Protein AF-A0A292QNQ2-F1 (afdb_monomer_lite)

Structure (mmCIF, N/CA/C/O backbone):
data_AF-A0A292QNQ2-F1
#
_entry.id   AF-A0A292QNQ2-F1
#
loop_
_atom_site.group_PDB
_atom_site.id
_atom_site.type_symbol
_atom_site.label_atom_id
_atom_site.label_alt_id
_atom_site.label_comp_id
_atom_site.label_asym_id
_atom_site.label_entity_id
_atom_site.label_seq_id
_atom_site.pdbx_PDB_ins_code
_atom_site.Cartn_x
_atom_site.Cartn_y
_atom_site.Cartn_z
_atom_site.occupancy
_atom_site.B_iso_or_equiv
_atom_site.auth_seq_id
_atom_site.auth_comp_id
_atom_site.auth_asym_id
_atom_site.auth_atom_id
_atom_site.pdbx_PDB_model_num
ATOM 1 N N . MET A 1 1 ? -50.838 2.429 28.720 1.00 62.78 1 MET A N 1
ATOM 2 C CA . MET A 1 1 ? -50.303 2.875 27.408 1.00 62.78 1 MET A CA 1
ATOM 3 C C . MET A 1 1 ? -49.002 3.684 27.514 1.00 62.78 1 MET A C 1
ATOM 5 O O . MET A 1 1 ? -48.182 3.560 26.618 1.00 62.78 1 MET A O 1
ATOM 9 N N . ALA A 1 2 ? -48.753 4.448 28.591 1.00 76.44 2 ALA A N 1
ATOM 10 C CA . ALA A 1 2 ? -47.496 5.198 28.780 1.00 76.44 2 ALA A CA 1
ATOM 11 C C . ALA A 1 2 ? -46.236 4.319 28.963 1.00 76.44 2 ALA A C 1
ATOM 13 O O . ALA A 1 2 ? -45.163 4.677 28.498 1.00 76.44 2 ALA A O 1
ATOM 14 N N . GLU A 1 3 ? -46.364 3.145 29.580 1.00 81.44 3 GLU A N 1
ATOM 15 C CA . GLU A 1 3 ? -45.254 2.205 29.812 1.00 81.44 3 GLU A CA 1
ATOM 16 C C . GLU A 1 3 ? -44.607 1.698 28.508 1.00 81.44 3 GLU A C 1
ATOM 18 O O . GLU A 1 3 ? -43.384 1.624 28.390 1.00 81.44 3 GLU A O 1
ATOM 23 N N . VAL A 1 4 ? -45.420 1.451 27.475 1.00 81.25 4 VAL A N 1
ATOM 24 C CA . VAL A 1 4 ? -44.935 1.047 26.144 1.00 81.25 4 VAL A CA 1
ATOM 25 C C . VAL A 1 4 ? -44.217 2.208 25.436 1.00 81.25 4 VAL A C 1
ATOM 27 O O . VAL A 1 4 ? -43.223 2.004 24.750 1.00 81.25 4 VAL A O 1
ATOM 30 N N . LEU A 1 5 ? -44.660 3.451 25.642 1.00 76.69 5 LEU A N 1
ATOM 31 C CA . LEU A 1 5 ? -44.005 4.640 25.079 1.00 76.69 5 LEU A CA 1
ATOM 32 C C . LEU A 1 5 ? -42.663 4.940 25.756 1.00 76.69 5 LEU A C 1
ATOM 34 O O . LEU A 1 5 ? -41.702 5.297 25.080 1.00 76.69 5 LEU A O 1
ATOM 38 N N . ILE A 1 6 ? -42.579 4.760 27.075 1.00 79.06 6 ILE A N 1
ATOM 39 C CA . ILE A 1 6 ? -41.336 4.943 27.834 1.00 79.06 6 ILE A CA 1
ATOM 40 C C . ILE A 1 6 ? -40.316 3.867 27.445 1.00 79.06 6 ILE A C 1
ATOM 42 O O . ILE A 1 6 ? -39.158 4.189 27.198 1.00 79.06 6 ILE A O 1
ATOM 46 N N . THR A 1 7 ? -40.736 2.606 27.321 1.00 81.94 7 THR A N 1
ATOM 47 C CA . THR A 1 7 ? -39.847 1.506 26.902 1.00 81.94 7 THR A CA 1
ATOM 48 C C . THR A 1 7 ? -39.343 1.683 25.470 1.00 81.94 7 THR A C 1
ATOM 50 O O . THR A 1 7 ? -38.140 1.572 25.239 1.00 81.94 7 THR A O 1
ATOM 53 N N . LEU A 1 8 ? -40.211 2.047 24.520 1.00 86.25 8 LEU A N 1
ATOM 54 C CA . LEU A 1 8 ? -39.794 2.382 23.153 1.00 86.25 8 LEU A CA 1
ATOM 55 C C . LEU A 1 8 ? -38.889 3.623 23.108 1.00 86.25 8 LEU A C 1
ATOM 57 O O . LEU A 1 8 ? -37.924 3.639 22.346 1.00 86.25 8 LEU A O 1
ATOM 61 N N . GLY A 1 9 ? -39.146 4.629 23.950 1.00 76.88 9 GLY A N 1
ATOM 62 C CA . GLY A 1 9 ? -38.292 5.810 24.089 1.00 76.88 9 GLY A CA 1
ATOM 63 C C . GLY A 1 9 ? -36.890 5.471 24.605 1.00 76.88 9 GLY A C 1
ATOM 64 O O . GLY A 1 9 ? -35.899 5.907 24.024 1.00 76.88 9 GLY A O 1
ATOM 65 N N . ILE A 1 10 ? -36.791 4.636 25.645 1.00 86.31 10 ILE A N 1
ATOM 66 C CA . ILE A 1 10 ? -35.510 4.179 26.208 1.00 86.31 10 ILE A CA 1
ATOM 67 C C . ILE A 1 10 ? -34.744 3.327 25.189 1.00 86.31 10 ILE A C 1
ATOM 69 O O . ILE A 1 10 ? -33.564 3.584 24.950 1.00 86.31 10 ILE A O 1
ATOM 73 N N . ILE A 1 11 ? -35.403 2.356 24.543 1.00 84.50 11 ILE A N 1
ATOM 74 C CA . ILE A 1 11 ? -34.780 1.531 23.495 1.00 84.50 11 ILE A CA 1
ATOM 75 C C . ILE A 1 11 ? -34.308 2.413 22.334 1.00 84.50 11 ILE A C 1
ATOM 77 O O . ILE A 1 11 ? -33.201 2.214 21.843 1.00 84.50 11 ILE A O 1
ATOM 81 N N . GLY A 1 12 ? -35.092 3.418 21.934 1.00 78.12 12 GLY A N 1
ATOM 82 C CA . GLY A 1 12 ? -34.723 4.366 20.883 1.00 78.12 12 GLY A CA 1
ATOM 83 C C . GLY A 1 12 ? -33.454 5.159 21.206 1.00 78.12 12 GLY A C 1
ATOM 84 O O . GLY A 1 12 ? -32.556 5.236 20.369 1.00 78.12 12 GLY A O 1
ATOM 85 N N . ILE A 1 13 ? -33.334 5.685 22.430 1.00 81.31 13 ILE A N 1
ATOM 86 C CA . ILE A 1 13 ? -32.141 6.423 22.883 1.00 81.31 13 ILE A CA 1
ATOM 87 C C . ILE A 1 13 ? -30.914 5.503 22.931 1.00 81.31 13 ILE A C 1
ATOM 89 O O . ILE A 1 13 ? -29.843 5.858 22.436 1.00 81.31 13 ILE A O 1
ATOM 93 N N . VAL A 1 14 ? -31.061 4.300 23.492 1.00 75.62 14 VAL A N 1
ATOM 94 C CA . VAL A 1 14 ? -29.953 3.341 23.609 1.00 75.62 14 VAL A CA 1
ATOM 95 C C . VAL A 1 14 ? -29.507 2.840 22.233 1.00 75.62 14 VAL A C 1
ATOM 97 O O . VAL A 1 14 ? -28.307 2.784 21.959 1.00 75.62 14 VAL A O 1
ATOM 100 N N . ALA A 1 15 ? -30.442 2.525 21.336 1.00 68.06 15 ALA A N 1
ATOM 101 C CA . ALA A 1 15 ? -30.141 2.127 19.963 1.00 68.06 15 ALA A CA 1
ATOM 102 C C . ALA A 1 15 ? -29.417 3.249 19.201 1.00 68.06 15 ALA A C 1
ATOM 104 O O . ALA A 1 15 ? -28.412 2.989 18.542 1.00 68.06 15 ALA A O 1
ATOM 105 N N . ALA A 1 16 ? -29.855 4.503 19.352 1.00 70.06 16 ALA A N 1
ATOM 106 C CA . ALA A 1 16 ? -29.214 5.652 18.712 1.00 70.06 16 ALA A CA 1
ATOM 107 C C . ALA A 1 16 ? -27.746 5.840 19.138 1.00 70.06 16 ALA A C 1
ATOM 109 O O . ALA A 1 16 ? -26.924 6.234 18.314 1.00 70.06 16 ALA A O 1
ATOM 110 N N . MET A 1 17 ? -27.396 5.519 20.389 1.00 70.19 17 MET A N 1
ATOM 111 C CA . MET A 1 17 ? -26.010 5.598 20.871 1.00 70.19 17 MET A CA 1
ATOM 112 C C . MET A 1 17 ? -25.163 4.371 20.505 1.00 70.19 17 MET A C 1
ATOM 114 O O . MET A 1 17 ? -23.960 4.499 20.302 1.00 70.19 17 MET A O 1
ATOM 118 N N . THR A 1 18 ? -25.762 3.182 20.417 1.00 75.00 18 THR A N 1
ATOM 119 C CA . THR A 1 18 ? -25.020 1.918 20.237 1.00 75.00 18 THR A CA 1
ATOM 120 C C . THR A 1 18 ? -24.845 1.507 18.776 1.00 75.00 18 THR A C 1
ATOM 122 O O . THR A 1 18 ? -23.820 0.918 18.431 1.00 75.00 18 THR A O 1
ATOM 125 N N . ILE A 1 19 ? -25.797 1.841 17.897 1.00 74.81 19 ILE A N 1
ATOM 126 C CA . ILE A 1 19 ? -25.732 1.508 16.466 1.00 74.81 19 ILE A CA 1
ATOM 127 C C . ILE A 1 19 ? -24.494 2.122 15.791 1.00 74.81 19 ILE A C 1
ATOM 129 O O . ILE A 1 19 ? -23.801 1.379 15.093 1.00 74.81 19 ILE A O 1
ATOM 133 N N . PRO A 1 20 ? -24.156 3.417 15.982 1.00 76.56 20 PRO A N 1
ATOM 134 C CA . PRO A 1 20 ? -22.982 4.003 15.339 1.00 76.56 20 PRO A CA 1
ATOM 135 C C . PRO A 1 20 ? -21.680 3.286 15.714 1.00 76.56 20 PRO A C 1
ATOM 137 O O . PRO A 1 20 ? -20.907 2.934 14.823 1.00 76.56 20 PRO A O 1
ATOM 140 N N . SER A 1 21 ? -21.475 3.002 17.006 1.00 76.56 21 SER A N 1
ATOM 141 C CA . SER A 1 21 ? -20.286 2.297 17.501 1.00 76.56 21 SER A CA 1
ATOM 142 C C . SER A 1 21 ? -20.206 0.863 16.976 1.00 76.56 21 SER A C 1
ATOM 144 O O . SER A 1 21 ? -19.169 0.456 16.466 1.00 76.56 21 SER A O 1
ATOM 146 N N . LEU A 1 22 ? -21.314 0.114 16.997 1.00 79.31 22 LEU A N 1
ATOM 147 C CA . LEU A 1 22 ? -21.344 -1.255 16.474 1.00 79.31 22 LEU A CA 1
ATOM 148 C C . LEU A 1 22 ? -21.053 -1.305 14.965 1.00 79.31 22 LEU A C 1
ATOM 150 O O . LEU A 1 22 ? -20.332 -2.184 14.488 1.00 79.31 22 LEU A O 1
ATOM 154 N N . VAL A 1 23 ? -21.610 -0.361 14.201 1.00 82.06 23 VAL A N 1
ATOM 155 C CA . VAL A 1 23 ? -21.362 -0.246 12.758 1.00 82.06 23 VAL A CA 1
ATOM 156 C C . VAL A 1 23 ? -19.900 0.102 12.486 1.00 82.06 23 VAL A C 1
ATOM 158 O O . VAL A 1 23 ? -19.321 -0.436 11.540 1.00 82.06 23 VAL A O 1
ATOM 161 N N . GLN A 1 24 ? -19.294 0.972 13.293 1.00 84.19 24 GLN A N 1
ATOM 162 C CA . GLN A 1 24 ? -17.874 1.299 13.193 1.00 84.19 24 GLN A CA 1
ATOM 163 C C . GLN A 1 24 ? -16.992 0.077 13.479 1.00 84.19 24 GLN A C 1
ATOM 165 O O . GLN A 1 24 ? -16.178 -0.281 12.627 1.00 84.19 24 GLN A O 1
ATOM 170 N N . ASP A 1 25 ? -17.225 -0.625 14.588 1.00 86.12 25 ASP A N 1
ATOM 171 C CA . ASP A 1 25 ? -16.482 -1.837 14.956 1.00 86.12 25 ASP A CA 1
ATOM 172 C C . ASP A 1 25 ? -16.569 -2.913 13.865 1.00 86.12 25 ASP A C 1
ATOM 174 O O . ASP A 1 25 ? -15.585 -3.582 13.532 1.00 86.12 25 ASP A O 1
ATOM 178 N N . TYR A 1 26 ? -17.755 -3.089 13.276 1.00 88.56 26 TYR A N 1
ATOM 179 C CA . TYR A 1 26 ? -17.955 -4.016 12.167 1.00 88.56 26 TYR A CA 1
ATOM 180 C C . TYR A 1 26 ? -17.159 -3.603 10.920 1.00 88.56 26 TYR A C 1
ATOM 182 O O . TYR A 1 26 ? -16.523 -4.449 10.286 1.00 88.56 26 TYR A O 1
ATOM 190 N N . ARG A 1 27 ? -17.158 -2.310 10.570 1.00 89.25 27 ARG A N 1
ATOM 191 C CA . ARG A 1 27 ? -16.394 -1.784 9.426 1.00 89.25 27 ARG A CA 1
ATOM 192 C C . ARG A 1 27 ? -14.896 -1.988 9.613 1.00 89.25 27 ARG A C 1
ATOM 194 O O . ARG A 1 27 ? -14.250 -2.467 8.686 1.00 89.25 27 ARG A O 1
ATOM 201 N N . GLU A 1 28 ? -14.364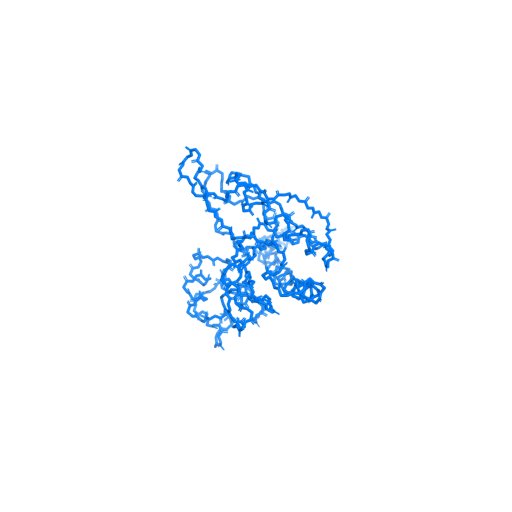 -1.690 10.792 1.00 92.56 28 GLU A N 1
ATOM 202 C CA . GLU A 1 28 ? -12.941 -1.872 11.100 1.00 92.56 28 GLU A CA 1
ATOM 203 C C . GLU A 1 28 ? -12.543 -3.352 11.010 1.00 92.56 28 GLU A C 1
ATOM 205 O O . GLU A 1 28 ? -11.575 -3.698 10.333 1.00 92.56 28 GLU A O 1
ATOM 210 N N . LYS A 1 29 ? -13.346 -4.268 11.571 1.00 93.75 29 LYS A N 1
ATOM 211 C CA . LYS A 1 29 ? -13.125 -5.720 11.420 1.00 93.75 29 LYS A CA 1
ATOM 212 C C . LYS A 1 29 ? -13.144 -6.173 9.958 1.00 93.75 29 LYS A C 1
ATOM 214 O O . LYS A 1 29 ? -12.308 -6.986 9.549 1.00 93.75 29 LYS A O 1
ATOM 219 N N . ALA A 1 30 ? -14.076 -5.654 9.159 1.00 93.50 30 ALA A N 1
ATOM 220 C CA . ALA A 1 30 ? -14.146 -5.952 7.732 1.00 93.50 30 ALA A CA 1
ATOM 221 C C . ALA A 1 30 ? -12.906 -5.432 6.982 1.00 93.50 30 ALA A C 1
ATOM 223 O O . ALA A 1 30 ? -12.350 -6.150 6.150 1.00 93.50 30 ALA A O 1
ATOM 224 N N . GLN A 1 31 ? -12.428 -4.228 7.308 1.00 94.88 31 GLN A N 1
ATOM 225 C CA . GLN A 1 31 ? -11.213 -3.648 6.730 1.00 94.88 31 GLN A CA 1
ATOM 226 C C . GLN A 1 31 ? -9.971 -4.464 7.087 1.00 94.88 31 GLN A C 1
ATOM 228 O O . GLN A 1 31 ? -9.240 -4.860 6.183 1.00 94.88 31 GLN A O 1
ATOM 233 N N . VAL A 1 32 ? -9.774 -4.814 8.362 1.00 96.69 32 VAL A N 1
ATOM 234 C CA . VAL A 1 32 ? -8.675 -5.693 8.803 1.00 96.69 32 VAL A CA 1
ATOM 235 C C . VAL A 1 32 ? -8.668 -6.997 8.005 1.00 96.69 32 VAL A C 1
ATOM 237 O O . VAL A 1 32 ? -7.623 -7.434 7.519 1.00 96.69 32 VAL A O 1
ATOM 240 N N . THR A 1 33 ? -9.843 -7.608 7.838 1.00 96.94 33 THR A N 1
ATOM 241 C CA . THR A 1 33 ? -9.997 -8.858 7.084 1.00 96.94 33 THR A CA 1
ATOM 242 C C . THR A 1 33 ? -9.591 -8.682 5.621 1.00 96.94 33 THR A C 1
ATOM 244 O O . THR A 1 33 ? -8.829 -9.493 5.094 1.00 96.94 33 THR A O 1
ATOM 247 N N . ARG A 1 34 ? -10.040 -7.600 4.972 1.00 96.69 34 ARG A N 1
ATOM 248 C CA . ARG A 1 34 ? -9.687 -7.274 3.582 1.00 96.69 34 ARG A CA 1
ATOM 249 C C . ARG A 1 34 ? -8.193 -7.014 3.407 1.00 96.69 34 ARG A C 1
ATOM 251 O O . ARG A 1 34 ? -7.601 -7.567 2.490 1.00 96.69 34 ARG A O 1
ATOM 258 N N . VAL A 1 35 ? -7.559 -6.258 4.307 1.00 97.88 35 VAL A N 1
ATOM 259 C CA . VAL A 1 35 ? -6.110 -5.983 4.260 1.00 97.88 35 VAL A CA 1
ATOM 260 C C . VAL A 1 35 ? -5.301 -7.276 4.388 1.00 97.88 35 VAL A C 1
ATOM 262 O O . VAL A 1 35 ? -4.395 -7.519 3.591 1.00 97.88 35 VAL A O 1
ATOM 265 N N . LYS A 1 36 ? -5.652 -8.146 5.345 1.00 98.00 36 LYS A N 1
ATOM 266 C CA . LYS A 1 36 ? -4.994 -9.452 5.521 1.00 98.00 36 LYS A CA 1
ATOM 267 C C . LYS A 1 36 ? -5.168 -10.354 4.305 1.00 98.00 36 LYS A C 1
ATOM 269 O O . LYS A 1 36 ? -4.205 -10.976 3.857 1.00 98.00 36 LYS A O 1
ATOM 274 N N . LYS A 1 37 ? -6.380 -10.400 3.751 1.00 97.56 37 LYS A N 1
ATOM 275 C CA . LYS A 1 37 ? -6.671 -11.168 2.542 1.00 97.56 37 LYS A CA 1
ATOM 276 C C . LYS A 1 37 ? -5.897 -10.635 1.339 1.00 97.56 37 LYS A C 1
ATOM 278 O O . LYS A 1 37 ? -5.282 -11.435 0.642 1.00 97.56 37 LYS A O 1
ATOM 283 N N . PHE A 1 38 ? -5.873 -9.318 1.130 1.00 97.69 38 PHE A N 1
ATOM 284 C CA . PHE A 1 38 ? -5.078 -8.693 0.076 1.00 97.69 38 PHE A CA 1
ATOM 285 C C . PHE A 1 38 ? -3.610 -9.091 0.195 1.00 97.69 38 PHE A C 1
ATOM 287 O O . PHE A 1 38 ? -3.050 -9.598 -0.769 1.00 97.69 38 PHE A O 1
ATOM 294 N N . TYR A 1 39 ? -3.006 -8.929 1.376 1.00 98.06 39 TYR A N 1
ATOM 295 C CA . TYR A 1 39 ? -1.601 -9.275 1.587 1.00 98.06 39 TYR A CA 1
ATOM 296 C C . TYR A 1 39 ? -1.321 -10.744 1.243 1.00 98.06 39 TYR A C 1
ATOM 298 O O . TYR A 1 39 ? -0.374 -11.042 0.523 1.00 98.06 39 TYR A O 1
ATOM 306 N N . SER A 1 40 ? -2.183 -11.663 1.683 1.00 97.69 40 SER A N 1
ATOM 307 C CA . SER A 1 40 ? -2.036 -13.089 1.379 1.00 97.69 40 SER A CA 1
ATOM 308 C C . SER A 1 40 ? -2.165 -13.397 -0.117 1.00 97.69 40 SER A C 1
ATOM 310 O O . SER A 1 40 ? -1.311 -14.086 -0.675 1.00 97.69 40 SER A O 1
ATOM 312 N N . VAL A 1 41 ? -3.211 -12.889 -0.774 1.00 97.38 41 VAL A N 1
ATOM 313 C CA . VAL A 1 41 ? -3.501 -13.172 -2.189 1.00 97.38 41 VAL A CA 1
ATOM 314 C C . VAL A 1 41 ? -2.482 -12.499 -3.103 1.00 97.38 41 VAL A C 1
ATOM 316 O O . VAL A 1 41 ? -1.962 -13.136 -4.014 1.00 97.38 41 VAL A O 1
ATOM 319 N N . PHE A 1 42 ? -2.155 -11.233 -2.846 1.00 97.56 42 PHE A N 1
ATOM 320 C CA . PHE A 1 42 ? -1.179 -10.494 -3.638 1.00 97.56 42 PHE A CA 1
ATOM 321 C C . PHE A 1 42 ? 0.228 -11.057 -3.453 1.00 97.56 42 PHE A C 1
ATOM 323 O O . PHE A 1 42 ? 0.955 -11.165 -4.432 1.00 97.56 42 PHE A O 1
ATOM 330 N N . SER A 1 43 ? 0.605 -11.488 -2.241 1.00 97.69 43 SER A N 1
ATOM 331 C CA . SER A 1 43 ? 1.903 -12.138 -2.027 1.00 97.69 43 SER A CA 1
ATOM 332 C C . SER A 1 43 ? 2.015 -13.433 -2.826 1.00 97.69 43 SER A C 1
ATOM 334 O O . SER A 1 43 ? 3.045 -13.658 -3.449 1.00 97.69 43 SER A O 1
ATOM 336 N N . GLN A 1 44 ? 0.968 -14.263 -2.842 1.00 97.50 44 GLN A N 1
ATOM 337 C CA . GLN A 1 44 ? 0.951 -15.494 -3.641 1.00 97.50 44 GLN A CA 1
ATOM 338 C C . GLN A 1 44 ? 1.032 -15.192 -5.140 1.00 97.50 44 GLN A C 1
ATOM 340 O O . GLN A 1 44 ? 1.837 -15.791 -5.847 1.00 97.50 44 GLN A O 1
ATOM 345 N N . ALA A 1 45 ? 0.239 -14.230 -5.616 1.00 97.56 45 ALA A N 1
ATOM 346 C CA . ALA A 1 45 ? 0.261 -13.805 -7.010 1.00 97.56 45 ALA A CA 1
ATOM 347 C C . ALA A 1 45 ? 1.627 -13.256 -7.431 1.00 97.56 45 ALA A C 1
ATOM 349 O O . ALA A 1 45 ? 2.106 -13.572 -8.514 1.00 97.56 45 ALA A O 1
ATOM 350 N N . TYR A 1 46 ? 2.271 -12.478 -6.561 1.00 97.06 46 TYR A N 1
ATOM 351 C CA . TYR A 1 46 ? 3.597 -11.927 -6.812 1.00 97.06 46 TYR A CA 1
ATOM 352 C C . TYR A 1 46 ? 4.654 -13.032 -6.893 1.00 97.06 46 TYR A C 1
ATOM 354 O O . TYR A 1 46 ? 5.467 -13.033 -7.810 1.00 97.06 46 TYR A O 1
ATOM 362 N N . THR A 1 47 ? 4.596 -14.029 -6.004 1.00 96.62 47 THR A N 1
ATOM 363 C CA . THR A 1 47 ? 5.475 -15.204 -6.079 1.00 96.62 47 THR A CA 1
ATOM 364 C C . THR A 1 47 ? 5.289 -15.980 -7.385 1.00 96.62 47 THR A C 1
ATOM 366 O O . THR A 1 47 ? 6.285 -16.337 -8.007 1.00 96.62 47 THR A O 1
ATOM 369 N N . MET A 1 48 ? 4.051 -16.208 -7.835 1.00 97.25 48 MET A N 1
ATOM 370 C CA . MET A 1 48 ? 3.795 -16.870 -9.124 1.00 97.25 48 MET A CA 1
ATOM 371 C C . MET A 1 48 ? 4.309 -16.036 -10.306 1.00 97.25 48 MET A C 1
ATOM 373 O O . MET A 1 48 ? 4.942 -16.568 -11.212 1.00 97.25 48 MET A O 1
ATOM 377 N N . ALA A 1 49 ? 4.115 -14.716 -10.269 1.00 96.69 49 ALA A N 1
ATOM 378 C CA . ALA A 1 49 ? 4.629 -13.822 -11.300 1.00 96.69 49 ALA A CA 1
ATOM 379 C C . ALA A 1 49 ? 6.164 -13.861 -11.392 1.00 96.69 49 ALA A C 1
ATOM 381 O O . ALA A 1 49 ? 6.698 -13.909 -12.498 1.00 96.69 49 ALA A O 1
ATOM 382 N N . LEU A 1 50 ? 6.873 -13.902 -10.258 1.00 95.25 50 LEU A N 1
ATOM 383 C CA . LEU A 1 50 ? 8.334 -14.042 -10.230 1.00 95.25 50 LEU A CA 1
ATOM 384 C C . LEU A 1 50 ? 8.807 -15.394 -10.784 1.00 95.25 50 LEU A C 1
ATOM 386 O O . LEU A 1 50 ? 9.833 -15.454 -11.454 1.00 95.25 50 LEU A O 1
ATOM 390 N N . GLN A 1 51 ? 8.070 -16.477 -10.522 1.00 95.00 51 GLN A N 1
ATOM 391 C CA . GLN A 1 51 ? 8.407 -17.807 -11.044 1.00 95.00 51 GLN A CA 1
ATOM 392 C C . GLN A 1 51 ? 8.337 -17.859 -12.574 1.00 95.00 51 GLN A C 1
ATOM 394 O O . GLN A 1 51 ? 9.230 -18.419 -13.204 1.00 95.00 51 GLN A O 1
ATOM 399 N N . ASP A 1 52 ? 7.311 -17.247 -13.161 1.00 95.62 52 ASP A N 1
ATOM 400 C CA . ASP A 1 52 ? 7.073 -17.307 -14.605 1.00 95.62 52 ASP A CA 1
ATOM 401 C C . ASP A 1 52 ? 7.849 -16.252 -15.404 1.00 95.62 52 ASP A C 1
ATOM 403 O O . ASP A 1 52 ? 8.219 -16.495 -16.551 1.00 95.62 52 ASP A O 1
ATOM 407 N N . ASN A 1 53 ? 8.056 -15.062 -14.832 1.00 92.69 53 ASN A N 1
ATOM 408 C CA . ASN A 1 53 ? 8.663 -13.927 -15.539 1.00 92.69 53 ASN A CA 1
ATOM 409 C C . ASN A 1 53 ? 10.130 -13.714 -15.152 1.00 92.69 53 ASN A C 1
ATOM 411 O O . ASN A 1 53 ? 10.802 -12.911 -15.786 1.00 92.69 53 ASN A O 1
ATOM 415 N N . GLY A 1 54 ? 10.630 -14.430 -14.143 1.00 90.75 54 GLY A N 1
ATOM 416 C CA . GLY A 1 54 ? 11.952 -14.204 -13.578 1.00 90.75 54 GLY A CA 1
ATOM 417 C C . GLY A 1 54 ? 11.977 -13.047 -12.570 1.00 90.75 54 GLY A C 1
ATOM 418 O O . GLY A 1 54 ? 10.926 -12.578 -12.111 1.00 90.75 54 GLY A O 1
ATOM 419 N N . PRO A 1 55 ? 13.185 -12.590 -12.190 1.00 87.62 55 PRO A N 1
ATOM 420 C CA . PRO A 1 55 ? 13.360 -11.512 -11.224 1.00 87.62 55 PRO A CA 1
ATOM 421 C C . PRO A 1 55 ? 12.675 -10.214 -11.680 1.00 87.62 55 PRO A C 1
ATOM 423 O O . PRO A 1 55 ? 12.501 -9.975 -12.873 1.00 87.62 55 PRO A O 1
ATOM 426 N N . PHE A 1 56 ? 12.265 -9.378 -10.727 1.00 88.19 56 PHE A N 1
ATOM 427 C CA . PHE A 1 56 ? 11.427 -8.197 -10.976 1.00 88.19 56 PHE A CA 1
ATOM 428 C C . PHE A 1 56 ? 11.990 -7.215 -12.025 1.00 88.19 56 PHE A C 1
ATOM 430 O O . PHE A 1 56 ? 11.236 -6.646 -12.813 1.00 88.19 56 PHE A O 1
ATOM 437 N N . ASP A 1 57 ? 13.309 -7.037 -12.072 1.00 82.50 57 ASP A N 1
ATOM 438 C CA . ASP A 1 57 ? 14.013 -6.185 -13.040 1.00 82.50 57 ASP A CA 1
ATOM 439 C C . ASP A 1 57 ? 13.875 -6.672 -14.498 1.00 82.50 57 ASP A C 1
ATOM 441 O O . ASP A 1 57 ? 13.951 -5.879 -15.436 1.00 82.50 57 ASP A O 1
ATOM 445 N N . THR A 1 58 ? 13.577 -7.955 -14.713 1.00 88.06 58 THR A N 1
ATOM 446 C CA . THR A 1 58 ? 13.374 -8.542 -16.049 1.00 88.06 58 THR A CA 1
ATOM 447 C C . THR A 1 58 ? 11.969 -8.331 -16.619 1.00 88.06 58 THR A C 1
ATOM 449 O O . THR A 1 58 ? 11.719 -8.630 -17.786 1.00 88.06 58 THR A O 1
ATOM 452 N N . TRP A 1 59 ? 11.041 -7.752 -15.850 1.00 92.06 59 TRP A N 1
ATOM 453 C CA . TRP A 1 59 ? 9.641 -7.571 -16.265 1.00 92.06 59 TRP A CA 1
ATOM 454 C C . TRP A 1 59 ? 9.461 -6.465 -17.327 1.00 92.06 59 TRP A C 1
ATOM 456 O O . TRP A 1 59 ? 8.348 -6.189 -17.792 1.00 92.06 59 TRP A O 1
ATOM 466 N N . GLY A 1 60 ? 10.561 -5.821 -17.735 1.00 92.12 60 GLY A N 1
ATOM 467 C CA . GLY A 1 60 ? 10.582 -4.737 -18.713 1.00 92.12 60 GLY A CA 1
ATOM 468 C C . GLY A 1 60 ? 9.867 -3.487 -18.207 1.00 92.12 60 GLY A C 1
ATOM 469 O O . GLY A 1 60 ? 9.190 -2.819 -18.989 1.00 92.12 60 GLY A O 1
ATOM 470 N N . L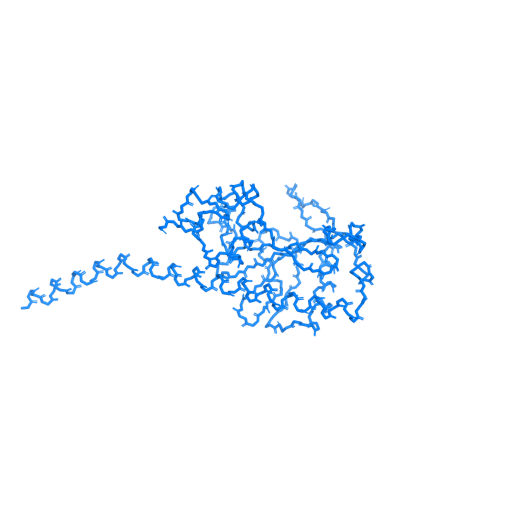EU A 1 61 ? 9.945 -3.234 -16.904 1.00 94.06 61 LEU A N 1
ATOM 471 C CA . LEU A 1 61 ? 9.392 -2.050 -16.257 1.00 94.06 61 LEU A CA 1
ATOM 472 C C . LEU A 1 61 ? 10.460 -0.948 -16.200 1.00 94.06 61 LEU A C 1
ATOM 474 O O . LEU A 1 61 ? 11.651 -1.251 -16.135 1.00 94.06 61 LEU A O 1
ATOM 478 N N . SER A 1 62 ? 10.039 0.314 -16.192 1.00 94.81 62 SER A N 1
ATOM 479 C CA . SER A 1 62 ? 10.908 1.477 -15.951 1.00 94.81 62 SER A CA 1
ATOM 480 C C . SER A 1 62 ? 10.647 2.114 -14.583 1.00 94.81 62 SER A C 1
ATOM 482 O O . SER A 1 62 ? 9.703 1.747 -13.879 1.00 94.81 62 SER A O 1
ATOM 484 N N . ASP A 1 63 ? 11.504 3.038 -14.158 1.00 95.31 63 ASP A N 1
ATOM 485 C CA . ASP A 1 63 ? 11.262 3.801 -12.935 1.00 95.31 63 ASP A CA 1
ATOM 486 C C . ASP A 1 63 ? 10.099 4.776 -13.122 1.00 95.31 63 ASP A C 1
ATOM 488 O O . ASP A 1 63 ? 9.937 5.401 -14.168 1.00 95.31 63 ASP A O 1
ATOM 492 N N . SER A 1 64 ? 9.296 4.940 -12.076 1.00 94.94 64 SER A N 1
ATOM 493 C CA . SER A 1 64 ? 8.303 5.999 -12.010 1.00 94.94 64 SER A CA 1
ATOM 494 C C . SER A 1 64 ? 8.979 7.362 -11.868 1.00 94.94 64 SER A C 1
ATOM 496 O O . SER A 1 64 ? 9.905 7.550 -11.078 1.00 94.94 64 SER A O 1
ATOM 498 N N . VAL A 1 65 ? 8.459 8.333 -12.609 1.00 93.94 65 VAL A N 1
ATOM 499 C CA . VAL A 1 65 ? 8.887 9.731 -12.634 1.00 93.94 65 VAL A CA 1
ATOM 500 C C . VAL A 1 65 ? 7.676 10.651 -12.510 1.00 93.94 65 VAL A C 1
ATOM 502 O O . VAL A 1 65 ? 6.577 10.349 -12.991 1.00 93.94 65 VAL A O 1
ATOM 505 N N . GLN A 1 66 ? 7.871 11.775 -11.826 1.00 91.69 66 GLN A N 1
ATOM 506 C CA . GLN A 1 66 ? 6.829 12.785 -11.666 1.00 91.69 66 GLN A CA 1
ATOM 507 C C . GLN A 1 66 ? 6.856 13.771 -12.830 1.00 91.69 66 GLN A C 1
ATOM 509 O O . GLN A 1 66 ? 7.915 14.061 -13.379 1.00 91.69 66 GLN A O 1
ATOM 514 N N . ASP A 1 67 ? 5.684 14.296 -13.150 1.00 90.69 67 ASP A N 1
ATOM 515 C CA . ASP A 1 67 ? 5.491 15.478 -13.978 1.00 90.69 67 ASP A CA 1
ATOM 516 C C . ASP A 1 67 ? 4.820 16.570 -13.130 1.00 90.69 67 ASP A C 1
ATOM 518 O O . ASP A 1 67 ? 4.429 16.325 -11.983 1.00 90.69 67 ASP A O 1
ATOM 522 N N . ILE A 1 68 ? 4.697 17.777 -13.664 1.00 87.19 68 ILE A N 1
ATOM 523 C CA . ILE A 1 68 ? 4.047 18.903 -12.996 1.00 87.19 68 ILE A CA 1
ATOM 524 C C . ILE A 1 68 ? 2.774 19.247 -13.769 1.00 87.19 68 ILE A C 1
ATOM 526 O O . ILE A 1 68 ? 2.819 19.491 -14.972 1.00 87.19 68 ILE A O 1
ATOM 530 N N . ASP A 1 69 ? 1.631 19.260 -13.082 1.00 84.31 69 ASP A N 1
ATOM 531 C CA . ASP A 1 69 ? 0.370 19.677 -13.693 1.00 84.31 69 ASP A CA 1
ATOM 532 C C . ASP A 1 69 ? 0.325 21.196 -13.951 1.00 84.31 69 ASP A C 1
ATOM 534 O O . ASP A 1 69 ? 1.163 21.968 -13.483 1.00 84.31 69 ASP A O 1
ATOM 538 N N . GLU A 1 70 ? -0.698 21.656 -14.672 1.00 84.38 70 GLU A N 1
ATOM 539 C CA . GLU A 1 70 ? -0.893 23.083 -14.982 1.00 84.38 70 GLU A CA 1
ATOM 540 C C . GLU A 1 70 ? -1.009 23.977 -13.730 1.00 84.38 70 GLU A C 1
ATOM 542 O O . GLU A 1 70 ? -0.828 25.190 -13.805 1.00 84.38 70 GLU A O 1
ATOM 547 N N . SER A 1 71 ? -1.315 23.387 -12.571 1.00 82.75 71 SER A N 1
ATOM 548 C CA . SER A 1 71 ? -1.455 24.066 -11.280 1.00 82.75 71 SER A CA 1
ATOM 549 C C . SER A 1 71 ? -0.184 24.001 -10.420 1.00 82.75 71 SER A C 1
ATOM 551 O O . SER A 1 71 ? -0.191 24.490 -9.290 1.00 82.75 71 SER A O 1
ATOM 553 N N . GLY A 1 72 ? 0.911 23.425 -10.928 1.00 82.19 72 GLY A N 1
ATOM 554 C CA . GLY A 1 72 ? 2.177 23.298 -10.209 1.00 82.19 72 GLY A CA 1
ATOM 555 C C . GLY A 1 72 ? 2.252 22.111 -9.241 1.00 82.19 72 GLY A C 1
ATOM 556 O O . GLY A 1 72 ? 3.186 22.045 -8.441 1.00 82.19 72 GLY A O 1
ATOM 557 N N . ASN A 1 73 ? 1.297 21.177 -9.275 1.00 83.69 73 ASN A N 1
ATOM 558 C CA . ASN A 1 73 ? 1.318 19.986 -8.427 1.00 83.69 73 ASN A CA 1
ATOM 559 C C . ASN A 1 73 ? 2.111 18.855 -9.087 1.00 83.69 73 ASN A C 1
ATOM 561 O O . ASN A 1 73 ? 1.957 18.586 -10.276 1.00 83.69 73 ASN A O 1
ATOM 565 N N . GLY A 1 74 ? 2.895 18.130 -8.285 1.00 84.19 74 GLY A N 1
ATOM 566 C CA . GLY A 1 74 ? 3.541 16.896 -8.729 1.00 84.19 74 GLY A CA 1
ATOM 567 C C . GLY A 1 74 ? 2.511 15.795 -8.995 1.00 84.19 74 GLY A C 1
ATOM 568 O O . GLY A 1 74 ? 1.778 15.389 -8.089 1.00 84.19 74 GLY A O 1
ATOM 569 N N . ILE A 1 75 ? 2.478 15.293 -10.224 1.00 87.50 75 ILE A N 1
ATOM 570 C CA . ILE A 1 75 ? 1.629 14.191 -10.687 1.00 87.50 75 ILE A CA 1
ATOM 571 C C . ILE A 1 75 ? 2.495 13.051 -11.221 1.00 87.50 75 ILE A C 1
ATOM 573 O O . ILE A 1 75 ? 3.676 13.231 -11.499 1.00 87.50 75 ILE A O 1
ATOM 577 N N . GLN A 1 76 ? 1.938 11.850 -11.368 1.00 87.69 76 GLN A N 1
ATOM 578 C CA . GLN A 1 76 ? 2.640 10.804 -12.116 1.00 87.69 76 GLN A CA 1
ATOM 579 C C . GLN A 1 76 ? 2.627 11.134 -13.606 1.00 87.69 76 GLN A C 1
ATOM 581 O O . GLN A 1 76 ? 1.573 11.454 -14.156 1.00 87.69 76 GLN A O 1
ATOM 586 N N . SER A 1 77 ? 3.791 11.012 -14.241 1.00 90.81 77 SER A N 1
ATOM 587 C CA . SER A 1 77 ? 3.918 11.116 -15.695 1.00 90.81 77 SER A CA 1
ATOM 588 C C . SER A 1 77 ? 3.105 10.036 -16.413 1.00 90.81 77 SER A C 1
ATOM 590 O O . SER A 1 77 ? 2.867 8.949 -15.877 1.00 90.81 77 SER A O 1
ATOM 592 N N . GLU A 1 78 ? 2.735 10.298 -17.667 1.00 90.56 78 GLU A N 1
ATOM 593 C CA . GLU A 1 78 ? 2.062 9.308 -18.516 1.00 90.56 78 GLU A CA 1
ATOM 594 C C . GLU A 1 78 ? 2.882 8.021 -18.680 1.00 90.56 78 GLU A C 1
ATOM 596 O O . GLU A 1 78 ? 2.315 6.927 -18.668 1.00 90.56 78 GLU A O 1
ATOM 601 N N . GLU A 1 79 ? 4.214 8.128 -18.744 1.00 91.69 79 GLU A N 1
ATOM 602 C CA . GLU A 1 79 ? 5.111 6.969 -18.771 1.00 91.69 79 GLU A CA 1
ATOM 603 C C . GLU A 1 79 ? 4.953 6.112 -17.509 1.00 91.69 79 GLU A C 1
ATOM 605 O O . GLU A 1 79 ? 4.803 4.892 -17.596 1.00 91.69 79 GLU A O 1
ATOM 610 N N . SER A 1 80 ? 4.903 6.743 -16.333 1.00 94.06 80 SER A N 1
ATOM 611 C CA . SER A 1 80 ? 4.720 6.027 -15.064 1.00 94.06 80 SER A CA 1
ATOM 612 C C . SER A 1 80 ? 3.369 5.328 -14.993 1.00 94.06 80 SER A C 1
ATOM 614 O O . SER A 1 80 ? 3.288 4.199 -14.510 1.00 94.06 80 SER A O 1
ATOM 616 N N . LEU A 1 81 ? 2.317 5.964 -15.514 1.00 92.75 81 LEU A N 1
ATOM 617 C CA . LEU A 1 81 ? 0.974 5.386 -15.576 1.00 92.75 81 LEU A CA 1
ATOM 618 C C . LEU A 1 81 ? 0.909 4.200 -16.549 1.00 92.75 81 LEU A C 1
ATOM 620 O O . LEU A 1 81 ? 0.294 3.179 -16.236 1.00 92.75 81 LEU A O 1
ATOM 624 N N . ALA A 1 82 ? 1.572 4.297 -17.705 1.00 92.69 82 ALA A N 1
ATOM 625 C CA . ALA A 1 82 ? 1.689 3.196 -18.660 1.00 92.69 82 ALA A CA 1
ATOM 626 C C . ALA A 1 82 ? 2.494 2.023 -18.077 1.00 92.69 82 ALA A C 1
ATOM 628 O O . ALA A 1 82 ? 2.130 0.858 -18.253 1.00 92.69 82 ALA A O 1
ATOM 629 N N . ASN A 1 83 ? 3.555 2.322 -17.331 1.00 94.31 83 ASN A N 1
ATOM 630 C CA . ASN A 1 83 ? 4.368 1.322 -16.655 1.00 94.31 83 ASN A CA 1
ATOM 631 C C . ASN A 1 83 ? 3.597 0.624 -15.516 1.00 94.31 83 ASN A C 1
ATOM 633 O O . ASN A 1 83 ? 3.650 -0.599 -15.378 1.00 94.31 83 ASN A O 1
ATOM 637 N N . ALA A 1 84 ? 2.792 1.376 -14.763 1.00 94.25 84 ALA A N 1
ATOM 638 C CA . ALA A 1 84 ? 1.856 0.839 -13.779 1.00 94.25 84 ALA A CA 1
ATOM 639 C C . ALA A 1 84 ? 0.788 -0.077 -14.417 1.00 94.25 84 ALA A C 1
ATOM 641 O O . ALA A 1 84 ? 0.483 -1.146 -13.883 1.00 94.25 84 ALA A O 1
ATOM 642 N N . ASP A 1 85 ? 0.244 0.295 -15.582 1.00 93.69 85 ASP A N 1
ATOM 643 C CA . ASP A 1 85 ? -0.665 -0.557 -16.369 1.00 93.69 85 ASP A CA 1
ATOM 644 C C . ASP A 1 85 ? 0.029 -1.856 -16.802 1.00 93.69 85 ASP A C 1
ATOM 646 O O . ASP A 1 85 ? -0.511 -2.942 -16.593 1.00 93.69 85 ASP A O 1
ATOM 650 N N . LYS A 1 86 ? 1.274 -1.783 -17.290 1.00 94.69 86 LYS A N 1
ATOM 651 C CA . LYS A 1 86 ? 2.069 -2.969 -17.644 1.00 94.69 86 LYS A CA 1
ATOM 652 C C . LYS A 1 86 ? 2.276 -3.909 -16.453 1.00 94.69 86 LYS A C 1
ATOM 654 O O . LYS A 1 86 ? 2.032 -5.111 -16.581 1.00 94.69 86 LYS A O 1
ATOM 659 N N . PHE A 1 87 ? 2.660 -3.379 -15.292 1.00 95.56 87 PHE A N 1
ATOM 660 C CA . PHE A 1 87 ? 2.773 -4.168 -14.062 1.00 95.56 87 PHE A CA 1
ATOM 661 C C . PHE A 1 87 ? 1.442 -4.852 -13.713 1.00 95.56 87 PHE A C 1
ATOM 663 O O . PHE A 1 87 ? 1.403 -6.059 -13.461 1.00 95.56 87 PHE A O 1
ATOM 670 N N . MET A 1 88 ? 0.325 -4.121 -13.768 1.00 95.06 88 MET A N 1
ATOM 671 C CA . MET A 1 88 ? -0.988 -4.697 -13.472 1.00 95.06 88 MET A CA 1
ATOM 672 C C . MET A 1 88 ? -1.442 -5.730 -14.497 1.00 95.06 88 MET A C 1
ATOM 674 O O . MET A 1 88 ? -2.095 -6.700 -14.115 1.00 95.06 88 MET A O 1
ATOM 678 N N . GLN A 1 89 ? -1.084 -5.584 -15.772 1.00 93.81 89 GLN A N 1
ATOM 679 C CA . GLN A 1 89 ? -1.356 -6.591 -16.796 1.00 93.81 89 GLN A CA 1
ATOM 680 C C . GLN A 1 89 ? -0.630 -7.904 -16.492 1.00 93.81 89 GLN A C 1
ATOM 682 O O . GLN A 1 89 ? -1.258 -8.963 -16.570 1.00 93.81 89 GLN A O 1
ATOM 687 N N . ILE A 1 90 ? 0.640 -7.848 -16.073 1.00 95.38 90 ILE A N 1
ATOM 688 C CA . ILE A 1 90 ? 1.396 -9.029 -15.622 1.00 95.38 90 ILE A CA 1
ATOM 689 C C . ILE A 1 90 ? 0.693 -9.661 -14.418 1.00 95.38 90 ILE A C 1
ATOM 691 O O . ILE A 1 90 ? 0.313 -10.831 -14.465 1.00 95.38 90 ILE A O 1
ATOM 695 N N . MET A 1 91 ? 0.428 -8.869 -13.376 1.00 96.12 91 MET A N 1
ATOM 696 C CA . MET A 1 91 ? -0.204 -9.348 -12.144 1.00 96.12 91 MET A CA 1
ATOM 697 C C . MET A 1 91 ? -1.623 -9.889 -12.364 1.00 96.12 91 MET A C 1
ATOM 699 O O . MET A 1 91 ? -2.045 -10.810 -11.666 1.00 96.12 91 MET A O 1
ATOM 703 N N . SER A 1 92 ? -2.362 -9.376 -13.352 1.00 94.69 92 SER A N 1
ATOM 704 C CA . SER A 1 92 ? -3.733 -9.809 -13.654 1.00 94.69 92 SER A CA 1
ATOM 705 C C . SER A 1 92 ? -3.842 -11.258 -14.134 1.00 94.69 92 SER A C 1
ATOM 707 O O . SER A 1 92 ? -4.925 -11.831 -14.063 1.00 94.69 92 SER A O 1
ATOM 709 N N . LYS A 1 93 ? -2.736 -11.870 -14.578 1.00 95.88 93 LYS A N 1
ATOM 710 C CA . LYS A 1 93 ? -2.679 -13.308 -14.891 1.00 95.88 93 LYS A CA 1
ATOM 711 C C . LYS A 1 93 ? -2.785 -14.179 -13.634 1.00 95.88 93 LYS A C 1
ATOM 713 O O . LYS A 1 93 ? -3.232 -15.317 -13.714 1.00 95.88 93 LYS A O 1
ATOM 718 N N . TYR A 1 94 ? -2.401 -13.624 -12.485 1.00 96.31 94 TYR A N 1
ATOM 719 C CA . TYR A 1 94 ? -2.269 -14.319 -11.202 1.00 96.31 94 TYR A CA 1
ATOM 720 C C . TYR A 1 94 ? -3.280 -13.836 -10.153 1.00 96.31 94 TYR A C 1
ATOM 722 O O . TYR A 1 94 ? -3.374 -14.401 -9.064 1.00 96.31 94 TYR A O 1
ATOM 730 N N . LEU A 1 95 ? -4.040 -12.785 -10.469 1.00 95.25 95 LEU A N 1
ATOM 731 C CA . LEU A 1 95 ? -5.044 -12.182 -9.602 1.00 95.25 95 LEU A CA 1
ATOM 732 C C . LEU A 1 95 ? -6.429 -12.279 -10.229 1.00 95.25 95 LEU A C 1
ATOM 734 O O . LEU A 1 95 ? -6.638 -11.933 -11.390 1.00 95.25 95 LEU A O 1
ATOM 738 N N . GLN A 1 96 ? -7.416 -12.648 -9.415 1.00 92.69 96 GLN A N 1
ATOM 739 C CA . GLN A 1 96 ? -8.810 -12.483 -9.807 1.00 92.69 96 GLN A CA 1
ATOM 740 C C . GLN A 1 96 ? -9.164 -10.995 -9.835 1.00 92.69 96 GLN A C 1
ATOM 742 O O . GLN A 1 96 ? -8.897 -10.271 -8.872 1.00 92.69 96 GLN A O 1
ATOM 747 N N . LYS A 1 97 ? -9.805 -10.557 -10.922 1.00 92.69 97 LYS A N 1
ATOM 748 C CA . LYS A 1 97 ? -10.295 -9.186 -11.085 1.00 92.69 97 LYS A CA 1
ATOM 749 C C . LYS A 1 97 ? -11.813 -9.159 -11.188 1.00 92.69 97 LYS A C 1
ATOM 751 O O . LYS A 1 97 ? -12.396 -9.917 -11.957 1.00 92.69 97 LYS A O 1
ATOM 756 N N . ALA A 1 98 ? -12.432 -8.258 -10.439 1.00 93.56 98 ALA A N 1
ATOM 757 C CA . ALA A 1 98 ? -13.816 -7.841 -10.643 1.00 93.56 98 ALA A CA 1
ATOM 758 C C . ALA A 1 98 ? -13.907 -6.655 -11.618 1.00 93.56 98 ALA A C 1
ATOM 760 O O . ALA A 1 98 ? -14.909 -6.499 -12.307 1.00 93.56 98 ALA A O 1
ATOM 761 N N . GLY A 1 99 ? -12.853 -5.841 -11.705 1.00 92.38 99 GLY A N 1
ATOM 762 C CA . GLY A 1 99 ? -12.779 -4.693 -12.604 1.00 92.38 99 GLY A CA 1
ATOM 763 C C . GLY A 1 99 ? -11.355 -4.160 -12.729 1.00 92.38 99 GLY A C 1
ATOM 764 O O . GLY A 1 99 ? -10.498 -4.455 -11.894 1.00 92.38 99 GLY A O 1
ATOM 765 N N . TYR A 1 100 ? -11.100 -3.400 -13.791 1.00 92.88 100 TYR A N 1
ATOM 766 C CA . TYR A 1 100 ? -9.839 -2.695 -13.987 1.00 92.88 100 TYR A CA 1
ATOM 767 C C . TYR A 1 100 ? -10.070 -1.402 -14.768 1.00 92.88 100 TYR A C 1
ATOM 769 O O . TYR A 1 100 ? -10.606 -1.438 -15.874 1.00 92.88 100 TYR A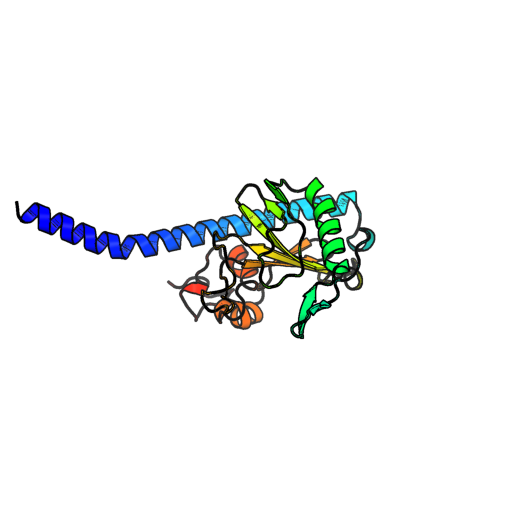 O 1
ATOM 777 N N . GLU A 1 101 ? -9.632 -0.286 -14.198 1.00 91.94 101 GLU A N 1
ATOM 778 C CA . GLU A 1 101 ? -9.527 1.005 -14.871 1.00 91.94 101 GLU A CA 1
ATOM 779 C C . GLU A 1 101 ? -8.068 1.457 -14.825 1.00 91.94 101 GLU A C 1
ATOM 781 O O . GLU A 1 101 ? -7.410 1.336 -13.790 1.00 91.94 101 GLU A O 1
ATOM 786 N N . LYS A 1 102 ? -7.554 1.971 -15.947 1.00 90.75 102 LYS A N 1
ATOM 787 C CA . LYS A 1 102 ? -6.179 2.476 -16.005 1.00 90.75 102 LYS A CA 1
ATOM 788 C C . LYS A 1 102 ? -6.003 3.649 -15.047 1.00 90.75 102 LYS A C 1
ATOM 790 O O . LYS A 1 102 ? -6.911 4.468 -14.890 1.00 90.75 102 LYS A O 1
ATOM 795 N N . PHE A 1 103 ? -4.822 3.731 -14.441 1.00 89.38 103 PHE A N 1
ATOM 796 C CA . PHE A 1 103 ? -4.477 4.871 -13.605 1.00 89.38 103 PHE A CA 1
ATOM 797 C C . PHE A 1 103 ? -4.419 6.151 -14.442 1.00 89.38 103 PHE A C 1
ATOM 799 O O . PHE A 1 103 ? -4.031 6.124 -15.610 1.00 89.38 103 PHE A O 1
ATOM 806 N N . HIS A 1 104 ? -4.782 7.273 -13.835 1.00 87.06 104 HIS A N 1
ATOM 807 C CA . HIS A 1 104 ? -4.693 8.594 -14.437 1.00 87.06 104 HIS A CA 1
ATOM 808 C C . HIS A 1 104 ? -4.018 9.590 -13.487 1.00 87.06 104 HIS A C 1
ATOM 810 O O . HIS A 1 104 ? -4.047 9.436 -12.263 1.00 87.06 104 HIS A O 1
ATOM 816 N N . SER A 1 105 ? -3.471 10.658 -14.063 1.00 84.25 105 SER A N 1
ATOM 817 C CA . SER A 1 105 ? -2.759 11.725 -13.351 1.00 84.25 105 SER A CA 1
ATOM 818 C C . SER A 1 105 ? -3.674 12.791 -12.744 1.00 84.25 105 SER A C 1
ATOM 820 O O . SER A 1 105 ? -3.228 13.566 -11.904 1.00 84.25 105 SER A O 1
ATOM 822 N N . ASN A 1 106 ? -4.956 12.838 -13.130 1.00 81.81 106 ASN A N 1
ATOM 823 C CA . ASN A 1 106 ? -5.896 13.844 -12.626 1.00 81.81 106 ASN A CA 1
ATOM 824 C C . ASN A 1 106 ? -6.121 13.705 -11.107 1.00 81.81 106 ASN A C 1
ATOM 826 O O . ASN A 1 106 ? -6.825 12.799 -10.665 1.00 81.81 106 ASN A O 1
ATOM 830 N N . ILE A 1 107 ? -5.574 14.642 -10.332 1.00 75.31 107 ILE A N 1
ATOM 831 C CA . ILE A 1 107 ? -5.646 14.677 -8.864 1.00 75.31 107 ILE A CA 1
ATOM 832 C C . ILE A 1 107 ? -7.060 14.896 -8.309 1.00 75.31 107 ILE A C 1
ATOM 834 O O . ILE A 1 107 ? -7.324 14.554 -7.160 1.00 75.31 107 ILE A O 1
ATOM 838 N N . GLN A 1 108 ? -7.974 15.456 -9.105 1.00 73.25 108 GLN A N 1
ATOM 839 C CA . GLN A 1 108 ? -9.359 15.711 -8.696 1.00 73.25 108 GLN A CA 1
ATOM 840 C C . GLN A 1 108 ? -10.255 14.482 -8.867 1.00 73.25 108 GLN A C 1
ATOM 842 O O . GLN A 1 108 ? -11.376 14.455 -8.360 1.00 73.25 108 GLN A O 1
ATOM 847 N N . LYS A 1 109 ? -9.787 13.468 -9.599 1.00 77.06 109 LYS A N 1
ATOM 848 C CA . LYS A 1 109 ? -10.523 12.230 -9.829 1.00 77.06 109 LYS A CA 1
ATOM 849 C C . LYS A 1 109 ? -9.859 11.087 -9.060 1.00 77.06 109 LYS A C 1
ATOM 851 O O . LYS A 1 109 ? -8.643 11.004 -8.931 1.00 77.06 109 LYS A O 1
ATOM 856 N N . GLU A 1 110 ? -10.673 10.197 -8.509 1.00 76.25 110 GLU A N 1
ATOM 857 C CA . GLU A 1 110 ? -10.162 9.009 -7.834 1.00 76.25 110 GLU A CA 1
ATOM 858 C C . GLU A 1 110 ? -9.711 7.962 -8.844 1.00 76.25 110 GLU A C 1
ATOM 860 O O . GLU A 1 110 ? -10.471 7.577 -9.736 1.00 76.25 110 GLU A O 1
ATOM 865 N N . ASN A 1 111 ? -8.523 7.409 -8.617 1.00 83.00 111 ASN A N 1
ATOM 866 C CA . ASN A 1 111 ? -8.105 6.199 -9.299 1.00 83.00 111 ASN A CA 1
ATOM 867 C C . ASN A 1 111 ? -8.905 4.999 -8.770 1.00 83.00 111 ASN A C 1
ATOM 869 O O . ASN A 1 111 ? -8.845 4.666 -7.584 1.00 83.00 111 ASN A O 1
ATOM 873 N N . VAL A 1 112 ? -9.638 4.326 -9.660 1.00 84.25 112 VAL A N 1
ATOM 874 C CA . VAL A 1 112 ? -10.290 3.043 -9.353 1.00 84.25 112 VAL A CA 1
ATOM 875 C C . VAL A 1 112 ? -9.267 1.910 -9.412 1.00 84.25 112 VAL A C 1
ATOM 877 O O . VAL A 1 112 ? -9.238 1.080 -8.502 1.00 84.25 112 VAL A O 1
ATOM 880 N N . GLY A 1 113 ? -8.403 1.915 -10.433 1.00 90.06 113 GLY A N 1
ATOM 881 C CA . GLY A 1 113 ? -7.319 0.953 -10.596 1.00 90.06 113 GLY A CA 1
ATOM 882 C C . GLY A 1 113 ? -7.816 -0.488 -10.725 1.00 90.06 113 GLY A C 1
ATOM 883 O O . GLY A 1 113 ? -8.787 -0.765 -11.429 1.00 90.06 113 GLY A O 1
ATOM 884 N N . PHE A 1 114 ? -7.155 -1.427 -10.049 1.00 93.00 114 PHE A N 1
ATOM 885 C CA . PHE A 1 114 ? -7.506 -2.851 -10.100 1.00 93.00 114 PHE A CA 1
ATOM 886 C C . PHE A 1 114 ? -8.399 -3.255 -8.935 1.00 93.00 114 PHE A C 1
ATOM 888 O O . PHE A 1 114 ? -8.008 -3.101 -7.781 1.00 93.00 114 PHE A O 1
ATOM 895 N N . VAL A 1 115 ? -9.568 -3.820 -9.233 1.00 94.06 115 VAL A N 1
ATOM 896 C CA . VAL A 1 115 ? -10.584 -4.183 -8.240 1.00 94.06 115 VAL A CA 1
ATOM 897 C C . VAL A 1 115 ? -10.607 -5.696 -8.043 1.00 94.06 115 VAL A C 1
ATOM 899 O O . VAL A 1 115 ? -10.877 -6.451 -8.978 1.00 94.06 115 VAL A O 1
ATOM 902 N N . LEU A 1 116 ? -10.355 -6.140 -6.812 1.00 94.50 116 LEU A N 1
ATOM 903 C CA . LEU A 1 116 ? -10.465 -7.536 -6.397 1.00 94.50 116 LEU A CA 1
ATOM 904 C C . LEU A 1 116 ? -11.938 -7.919 -6.125 1.00 94.50 116 LEU A C 1
ATOM 906 O O . LEU A 1 116 ? -12.756 -7.046 -5.826 1.00 94.50 116 LEU A O 1
ATOM 910 N N . PRO A 1 117 ? -12.297 -9.220 -6.141 1.00 93.88 117 PRO A N 1
ATOM 911 C CA . PRO A 1 117 ? -13.676 -9.681 -5.927 1.00 93.88 117 PRO A CA 1
ATOM 912 C C . PRO A 1 117 ? -14.335 -9.275 -4.600 1.00 93.88 117 PRO A C 1
ATOM 914 O O . PRO A 1 117 ? -15.556 -9.300 -4.495 1.00 93.88 117 PRO A O 1
ATOM 917 N N . ASP A 1 118 ? -13.560 -8.911 -3.576 1.00 91.38 118 ASP A N 1
ATOM 918 C CA . ASP A 1 118 ? -14.094 -8.431 -2.290 1.00 91.38 118 ASP A CA 1
ATOM 919 C C . ASP A 1 118 ? -14.282 -6.907 -2.211 1.00 91.38 118 ASP A C 1
ATOM 921 O O . ASP A 1 118 ? -14.659 -6.388 -1.152 1.00 91.38 118 ASP A O 1
ATOM 925 N N . GLY A 1 119 ? -14.041 -6.208 -3.323 1.00 91.38 119 GLY A N 1
ATOM 926 C CA . GLY A 1 119 ? -14.145 -4.758 -3.449 1.00 91.38 119 GLY A CA 1
ATOM 927 C C . GLY A 1 119 ? -12.882 -3.998 -3.046 1.00 91.38 119 GLY A C 1
ATOM 928 O O . GLY A 1 119 ? -12.866 -2.776 -3.172 1.00 91.38 119 GLY A O 1
ATOM 929 N N . THR A 1 120 ? -11.828 -4.678 -2.581 1.00 94.06 120 THR A N 1
ATOM 930 C CA . THR A 1 120 ? -10.520 -4.042 -2.367 1.00 94.06 120 THR A CA 1
ATOM 931 C C . THR A 1 120 ? -9.979 -3.565 -3.703 1.00 94.06 120 THR A C 1
ATOM 933 O O . THR A 1 120 ? -9.987 -4.332 -4.667 1.00 94.06 120 THR A O 1
ATOM 936 N N . ASN A 1 121 ? -9.481 -2.332 -3.773 1.00 92.38 121 ASN A N 1
ATOM 937 C CA . ASN A 1 121 ? -8.904 -1.823 -5.005 1.00 92.38 121 ASN A CA 1
ATOM 938 C C . ASN A 1 121 ? -7.484 -1.287 -4.837 1.00 92.38 121 ASN A C 1
ATOM 940 O O . ASN A 1 121 ? -7.181 -0.574 -3.884 1.00 92.38 121 ASN A O 1
ATOM 944 N N . ILE A 1 122 ? -6.613 -1.646 -5.778 1.00 94.06 122 ILE A N 1
ATOM 945 C CA . ILE A 1 122 ? -5.268 -1.088 -5.910 1.00 94.06 122 ILE A CA 1
ATOM 946 C C . ILE A 1 122 ? -5.423 0.258 -6.610 1.00 94.06 122 ILE A C 1
ATOM 948 O O . ILE A 1 122 ? -5.726 0.284 -7.800 1.00 94.06 122 ILE A O 1
ATOM 952 N N . ARG A 1 123 ? -5.252 1.360 -5.874 1.00 88.00 123 ARG A N 1
ATOM 953 C CA . ARG A 1 123 ? -5.536 2.730 -6.343 1.00 88.00 123 ARG A CA 1
ATOM 954 C C . ARG A 1 123 ? -4.311 3.513 -6.790 1.00 88.00 123 ARG A C 1
ATOM 956 O O . ARG A 1 123 ? -4.451 4.583 -7.369 1.00 88.00 123 ARG A O 1
ATOM 963 N N . GLY A 1 124 ? -3.122 3.005 -6.518 1.00 89.19 124 GLY A N 1
ATOM 964 C CA . GLY A 1 124 ? -1.896 3.656 -6.937 1.00 89.19 124 GLY A CA 1
ATOM 965 C C . GLY A 1 124 ? -0.700 2.757 -6.720 1.00 89.19 124 GLY A C 1
ATOM 966 O O . GLY A 1 124 ? -0.749 1.807 -5.934 1.00 89.19 124 GLY A O 1
ATOM 967 N N . MET A 1 125 ? 0.368 3.075 -7.430 1.00 93.31 125 MET A N 1
ATOM 968 C CA . MET A 1 125 ? 1.659 2.430 -7.273 1.00 93.31 125 MET A CA 1
ATOM 969 C C . MET A 1 125 ? 2.768 3.376 -7.678 1.00 93.31 125 MET A C 1
ATOM 971 O O . MET A 1 125 ? 2.559 4.267 -8.499 1.00 93.31 125 MET A O 1
ATOM 975 N N . TRP A 1 126 ? 3.938 3.144 -7.116 1.00 95.00 126 TRP A N 1
ATOM 976 C CA . TRP A 1 126 ? 5.187 3.750 -7.529 1.00 95.00 126 TRP A CA 1
ATOM 977 C C . TRP A 1 126 ? 6.162 2.616 -7.810 1.00 95.00 126 TRP A C 1
ATOM 979 O O . TRP A 1 126 ? 6.300 1.727 -6.979 1.00 95.00 126 TRP A O 1
ATOM 989 N N . LEU A 1 127 ? 6.804 2.596 -8.972 1.00 96.06 127 LEU A N 1
ATOM 990 C CA . LEU A 1 127 ? 7.725 1.528 -9.360 1.00 96.06 127 LEU A CA 1
ATOM 991 C C . LEU A 1 127 ? 9.144 2.091 -9.429 1.00 96.06 127 LEU A C 1
ATOM 993 O O . LEU A 1 127 ? 9.353 3.185 -9.941 1.00 96.06 127 LEU A O 1
ATOM 997 N N . GLN A 1 128 ? 10.119 1.352 -8.910 1.00 95.12 128 GLN A N 1
ATOM 998 C CA . GLN A 1 128 ? 11.545 1.657 -9.051 1.00 95.12 128 GLN A CA 1
ATOM 999 C C . GLN A 1 128 ? 12.343 0.383 -9.362 1.00 95.12 128 GLN A C 1
ATOM 1001 O O . GLN A 1 128 ? 13.067 -0.123 -8.504 1.00 95.12 128 GLN A O 1
ATOM 1006 N N . PRO A 1 129 ? 12.195 -0.195 -10.568 1.00 93.19 129 PRO A N 1
ATOM 1007 C CA . PRO A 1 129 ? 12.988 -1.348 -10.979 1.00 93.19 129 PRO A CA 1
ATOM 1008 C C . PRO A 1 129 ? 14.503 -1.112 -10.913 1.00 93.19 129 PRO A C 1
ATOM 1010 O O . PRO A 1 129 ? 15.230 -2.053 -10.606 1.00 93.19 129 PRO A O 1
ATOM 1013 N N . SER A 1 130 ? 14.996 0.114 -11.134 1.00 92.38 130 SER A N 1
ATOM 1014 C CA . SER A 1 130 ? 16.442 0.399 -11.129 1.00 92.38 130 SER A CA 1
ATOM 1015 C C . SER A 1 130 ? 17.109 0.209 -9.764 1.00 92.38 130 SER A C 1
ATOM 1017 O O . SER A 1 130 ? 18.302 -0.083 -9.692 1.00 92.38 130 SER A O 1
ATOM 1019 N N . THR A 1 131 ? 16.348 0.352 -8.676 1.00 92.25 131 THR A N 1
ATOM 1020 C CA . THR A 1 131 ? 16.816 0.159 -7.297 1.00 92.25 131 THR A CA 1
ATOM 1021 C C . THR A 1 131 ? 16.490 -1.239 -6.763 1.00 92.25 131 THR A C 1
ATOM 1023 O O . THR A 1 131 ? 16.860 -1.581 -5.636 1.00 92.25 131 THR A O 1
ATOM 1026 N N . CYS A 1 132 ? 15.853 -2.081 -7.584 1.00 92.56 132 CYS A N 1
ATOM 1027 C CA . CYS A 1 132 ? 15.418 -3.427 -7.241 1.00 92.56 132 CYS A CA 1
ATOM 1028 C C . CYS A 1 132 ? 16.540 -4.468 -7.398 1.00 92.56 132 CYS A C 1
ATOM 1030 O O . CYS A 1 132 ? 16.456 -5.381 -8.217 1.00 92.56 132 CYS A O 1
ATOM 1032 N N . ASP A 1 133 ? 17.601 -4.363 -6.596 1.00 90.00 133 ASP A N 1
ATOM 1033 C CA . ASP A 1 133 ? 18.676 -5.361 -6.614 1.00 90.00 133 ASP A CA 1
ATOM 1034 C C . ASP A 1 133 ? 18.202 -6.680 -5.984 1.00 90.00 133 ASP A C 1
ATOM 1036 O O . ASP A 1 133 ? 17.955 -6.754 -4.774 1.00 90.00 133 ASP A O 1
ATOM 1040 N N . SER A 1 134 ? 18.105 -7.727 -6.809 1.00 87.31 134 SER A N 1
ATOM 1041 C CA . SER A 1 134 ? 17.668 -9.070 -6.412 1.00 87.31 134 SER A CA 1
ATOM 1042 C C . SER A 1 134 ? 18.606 -9.778 -5.426 1.00 87.31 134 SER A C 1
ATOM 1044 O O . SER A 1 134 ? 18.177 -10.722 -4.753 1.00 87.31 134 SER A O 1
ATOM 1046 N N . SER A 1 135 ? 19.838 -9.290 -5.267 1.00 90.19 135 SER A N 1
ATOM 1047 C CA . SER A 1 135 ? 20.822 -9.771 -4.289 1.00 90.19 135 SER A CA 1
ATOM 1048 C C . SER A 1 135 ? 20.474 -9.356 -2.857 1.00 90.19 135 SER A C 1
ATOM 1050 O O . SER A 1 135 ? 20.853 -10.037 -1.902 1.00 90.19 135 SER A O 1
ATOM 1052 N N . TYR A 1 136 ? 19.724 -8.261 -2.684 1.00 90.88 136 TYR A N 1
ATOM 1053 C CA . TYR A 1 136 ? 19.321 -7.752 -1.376 1.00 90.88 136 TYR A CA 1
ATOM 1054 C C . TYR A 1 136 ? 17.809 -7.890 -1.181 1.00 90.88 136 TYR A C 1
ATOM 1056 O O . TYR A 1 136 ? 17.000 -7.183 -1.772 1.00 90.88 136 TYR A O 1
ATOM 1064 N N . VAL A 1 137 ? 17.409 -8.761 -0.251 1.00 88.81 137 VAL A N 1
ATOM 1065 C CA . VAL A 1 137 ? 15.991 -9.083 0.028 1.00 88.81 137 VAL A CA 1
ATOM 1066 C C . VAL A 1 137 ? 15.143 -7.851 0.368 1.00 88.81 137 VAL A C 1
ATOM 1068 O O . VAL A 1 137 ? 13.933 -7.863 0.154 1.00 88.81 137 VAL A O 1
ATOM 1071 N N . ASN A 1 138 ? 15.765 -6.798 0.905 1.00 93.00 138 ASN A N 1
ATOM 1072 C CA . ASN A 1 138 ? 15.080 -5.583 1.337 1.00 93.00 138 ASN A CA 1
ATOM 1073 C C . ASN A 1 138 ? 15.212 -4.403 0.364 1.00 93.00 138 ASN A C 1
ATOM 1075 O O . ASN A 1 138 ? 14.790 -3.305 0.734 1.00 93.00 138 ASN A O 1
ATOM 1079 N N . SER A 1 139 ? 15.772 -4.605 -0.836 1.00 95.06 139 SER A N 1
ATOM 1080 C CA . SER A 1 139 ? 15.777 -3.581 -1.886 1.00 95.06 139 SER A CA 1
ATOM 1081 C C . SER A 1 139 ? 14.368 -3.053 -2.116 1.00 95.06 139 SER A C 1
ATOM 1083 O O . SER A 1 139 ? 13.390 -3.804 -2.083 1.00 95.06 139 SER A O 1
ATOM 1085 N N . TYR A 1 140 ? 14.261 -1.747 -2.316 1.00 95.19 140 TYR A N 1
ATOM 1086 C CA . TYR A 1 140 ? 12.998 -1.126 -2.669 1.00 95.19 140 TYR A CA 1
ATOM 1087 C C . TYR A 1 140 ? 12.816 -1.254 -4.179 1.00 95.19 140 TYR A C 1
ATOM 1089 O O . TYR A 1 140 ? 13.673 -0.810 -4.923 1.00 95.19 140 TYR A O 1
ATOM 1097 N N . CYS A 1 141 ? 11.723 -1.868 -4.620 1.00 96.06 141 CYS A N 1
ATOM 1098 C CA . CYS A 1 141 ? 11.381 -2.002 -6.040 1.00 96.06 141 CYS A CA 1
ATOM 1099 C C . CYS A 1 141 ? 10.161 -1.154 -6.415 1.00 96.06 141 CYS A C 1
ATOM 1101 O O . CYS A 1 141 ? 9.753 -1.102 -7.575 1.00 96.06 141 CYS A O 1
ATOM 1103 N N . GLY A 1 142 ? 9.536 -0.531 -5.417 1.00 96.12 142 GLY A N 1
ATOM 1104 C CA . GLY A 1 142 ? 8.290 0.194 -5.552 1.00 96.12 142 GLY A CA 1
ATOM 1105 C C . GLY A 1 142 ? 7.364 -0.001 -4.361 1.00 96.12 142 GLY A C 1
ATOM 1106 O O . GLY A 1 142 ? 7.700 -0.642 -3.362 1.00 96.12 142 GLY A O 1
ATOM 1107 N N . ASP A 1 143 ? 6.159 0.529 -4.480 1.00 96.69 143 ASP A N 1
ATOM 1108 C CA . ASP A 1 143 ? 5.068 0.308 -3.555 1.00 96.69 143 ASP A CA 1
ATOM 1109 C C . ASP A 1 143 ? 3.709 0.296 -4.252 1.00 96.69 143 ASP A C 1
ATOM 1111 O O . ASP A 1 143 ? 3.526 0.754 -5.379 1.00 96.69 143 ASP A O 1
ATOM 1115 N N . VAL A 1 144 ? 2.745 -0.294 -3.556 1.00 96.81 144 VAL A N 1
ATOM 1116 C CA . VAL A 1 144 ? 1.360 -0.414 -3.986 1.00 96.81 144 VAL A CA 1
ATOM 1117 C C . VAL A 1 144 ? 0.440 0.073 -2.876 1.00 96.81 144 VAL A C 1
ATOM 1119 O O . VAL A 1 144 ? 0.610 -0.272 -1.702 1.00 96.81 144 VAL A O 1
ATOM 1122 N N . TYR A 1 145 ? -0.553 0.869 -3.256 1.00 94.88 145 TYR A N 1
ATOM 1123 C CA . TYR A 1 145 ? -1.564 1.427 -2.370 1.00 94.88 145 TYR A CA 1
ATOM 1124 C C . TYR A 1 145 ? -2.902 0.757 -2.637 1.00 94.88 145 TYR A C 1
ATOM 1126 O O . TYR A 1 145 ? -3.426 0.798 -3.753 1.00 94.88 145 TYR A O 1
ATOM 1134 N N . ILE A 1 146 ? -3.477 0.177 -1.592 1.00 95.12 146 ILE A N 1
ATOM 1135 C CA . ILE A 1 146 ? -4.820 -0.383 -1.621 1.00 95.12 146 ILE A CA 1
ATOM 1136 C C . ILE A 1 146 ? -5.783 0.489 -0.848 1.00 95.12 146 ILE A C 1
ATOM 1138 O O . ILE A 1 146 ? -5.417 1.142 0.127 1.00 95.12 146 ILE A O 1
ATOM 1142 N N . HIS A 1 147 ? -7.041 0.413 -1.237 1.00 93.00 147 HIS A N 1
ATOM 1143 C CA . HIS A 1 147 ? -8.150 0.970 -0.499 1.00 93.00 147 HIS A CA 1
ATOM 1144 C C . HIS A 1 147 ? -9.171 -0.140 -0.238 1.00 93.00 147 HIS A C 1
ATOM 1146 O O . HIS A 1 147 ? -9.561 -0.885 -1.139 1.00 93.00 147 HIS A O 1
ATOM 1152 N N . VAL A 1 148 ? -9.569 -0.289 1.025 1.00 92.31 148 VAL A N 1
ATOM 1153 C CA . VAL A 1 148 ? -10.449 -1.381 1.497 1.00 92.31 148 VAL A CA 1
ATOM 1154 C C . VAL A 1 148 ? -11.807 -0.881 1.986 1.00 92.31 148 VAL A C 1
ATOM 1156 O O . VAL A 1 148 ? -12.670 -1.687 2.348 1.00 92.31 148 VAL A O 1
ATOM 1159 N N . GLY A 1 149 ? -12.001 0.437 2.036 1.00 81.75 149 GLY A N 1
ATOM 1160 C CA . GLY A 1 149 ? -13.240 1.071 2.468 1.00 81.75 149 GLY A CA 1
ATOM 1161 C C . GLY A 1 149 ? -14.200 1.381 1.325 1.00 81.75 149 GLY A C 1
ATOM 1162 O O . GLY A 1 149 ? -13.923 1.150 0.151 1.00 81.75 149 GLY A O 1
ATOM 1163 N N . ASN A 1 150 ? -15.356 1.928 1.698 1.00 66.56 150 ASN A N 1
ATOM 1164 C CA . ASN A 1 150 ? -16.428 2.290 0.767 1.00 66.56 150 ASN A CA 1
ATOM 1165 C C . ASN A 1 150 ? -16.472 3.804 0.479 1.00 66.56 150 ASN A C 1
ATOM 1167 O O . ASN A 1 150 ? -17.408 4.267 -0.178 1.00 66.56 150 ASN A O 1
ATOM 1171 N N . LYS A 1 151 ? -15.528 4.600 1.009 1.00 62.41 151 LYS A N 1
ATOM 1172 C CA . LYS A 1 151 ? -15.531 6.049 0.791 1.00 62.41 151 LYS A CA 1
ATOM 1173 C C . LYS A 1 151 ? -15.150 6.377 -0.654 1.00 62.41 151 LYS A C 1
ATOM 1175 O O . LYS A 1 151 ? -14.256 5.776 -1.247 1.00 62.41 151 LYS A O 1
ATOM 1180 N N . LYS A 1 152 ? -15.908 7.315 -1.226 1.00 55.78 152 LYS A N 1
ATOM 1181 C CA . LYS A 1 152 ? -15.844 7.691 -2.644 1.00 55.78 152 LYS A CA 1
ATOM 1182 C C . LYS A 1 152 ? -14.962 8.910 -2.930 1.00 55.78 152 LYS A C 1
ATOM 1184 O O . LYS A 1 152 ? -14.711 9.158 -4.098 1.00 55.78 152 LYS A O 1
ATOM 1189 N N . SER A 1 153 ? -14.518 9.658 -1.916 1.00 59.91 153 SER A N 1
ATOM 1190 C CA . SER A 1 153 ? -13.776 10.910 -2.118 1.00 59.91 153 SER A CA 1
ATOM 1191 C C . SER A 1 153 ? -12.611 11.046 -1.139 1.00 59.91 153 SER A C 1
ATOM 1193 O O . SER A 1 153 ? -12.806 10.916 0.072 1.00 59.91 153 SER A O 1
ATOM 1195 N N . ASN A 1 154 ? -11.417 11.350 -1.655 1.00 62.53 154 ASN A N 1
ATOM 1196 C CA . ASN A 1 154 ? -10.277 11.844 -0.882 1.00 62.53 154 ASN A CA 1
ATOM 1197 C C . ASN A 1 154 ? -10.432 13.316 -0.475 1.00 62.53 154 ASN A C 1
ATOM 1199 O O . ASN A 1 154 ? -9.522 13.844 0.153 1.00 62.53 154 ASN A O 1
ATOM 1203 N N . TYR A 1 155 ? -11.538 13.980 -0.812 1.00 66.50 155 TYR A N 1
ATOM 1204 C CA . TYR A 1 155 ? -11.766 15.399 -0.548 1.00 66.50 155 TYR A CA 1
ATOM 1205 C C . TYR A 1 155 ? -13.088 15.633 0.186 1.00 66.50 155 TYR A C 1
ATOM 1207 O O . TYR A 1 155 ? -14.082 14.947 -0.080 1.00 66.50 155 TYR A O 1
ATOM 1215 N N . ASP A 1 156 ? -13.094 16.584 1.119 1.00 65.25 156 ASP A N 1
ATOM 1216 C CA . ASP A 1 156 ? -14.333 17.109 1.690 1.00 65.25 156 ASP A CA 1
ATOM 1217 C C . ASP A 1 156 ? -15.060 18.038 0.701 1.00 65.25 156 ASP A C 1
ATOM 1219 O O . ASP A 1 156 ? -14.579 18.316 -0.398 1.00 65.25 156 ASP A O 1
ATOM 1223 N N . GLU A 1 157 ? -16.243 18.512 1.091 1.00 67.25 157 GLU A N 1
ATOM 1224 C CA . GLU A 1 157 ? -17.068 19.437 0.301 1.00 67.25 157 GLU A CA 1
ATOM 1225 C C . GLU A 1 157 ? -16.368 20.764 -0.050 1.00 67.25 157 GLU A C 1
ATOM 1227 O O . GLU A 1 157 ? -16.790 21.448 -0.978 1.00 67.25 157 GLU A O 1
ATOM 1232 N N . ASN A 1 158 ? -15.273 21.095 0.642 1.00 66.44 158 ASN A N 1
ATOM 1233 C CA . ASN A 1 158 ? -14.468 22.296 0.434 1.00 66.44 158 ASN A CA 1
ATOM 1234 C C . ASN A 1 158 ? -13.172 22.011 -0.346 1.00 66.44 158 ASN A C 1
ATOM 1236 O O . ASN A 1 158 ? -12.301 22.877 -0.432 1.00 66.44 158 ASN A O 1
ATOM 1240 N N . GLY A 1 159 ? -13.003 20.799 -0.888 1.00 59.88 159 GLY A N 1
ATOM 1241 C CA . GLY A 1 159 ? -11.807 20.417 -1.638 1.00 59.88 159 GLY A CA 1
ATOM 1242 C C . GLY A 1 159 ? -10.569 20.198 -0.765 1.00 59.88 159 GLY A C 1
ATOM 1243 O O . GLY A 1 159 ? -9.453 20.143 -1.284 1.00 59.88 159 GLY A O 1
ATOM 1244 N N . LYS A 1 160 ? -10.717 20.044 0.558 1.00 65.75 160 LYS A N 1
ATOM 1245 C CA . LYS A 1 160 ? -9.603 19.688 1.444 1.00 65.75 160 LYS A CA 1
ATOM 1246 C C . LYS A 1 160 ? -9.400 18.179 1.450 1.00 65.75 160 LYS A C 1
ATOM 1248 O O . LYS A 1 160 ? -10.341 17.409 1.641 1.00 65.75 160 LYS A O 1
ATOM 1253 N N . ARG A 1 161 ? -8.142 17.754 1.307 1.00 65.38 161 ARG A N 1
ATOM 1254 C CA . ARG A 1 161 ? -7.766 16.337 1.328 1.00 65.38 161 ARG A CA 1
ATOM 1255 C C . ARG A 1 161 ? -8.068 15.704 2.692 1.00 65.38 161 ARG A C 1
ATOM 1257 O O . ARG A 1 161 ? -7.562 16.144 3.725 1.00 65.38 161 ARG A O 1
ATOM 1264 N N . LEU A 1 162 ? -8.877 14.654 2.682 1.00 65.81 162 LEU A N 1
ATOM 1265 C CA . LEU A 1 162 ? -9.203 13.812 3.821 1.00 65.81 162 LEU A CA 1
ATOM 1266 C C . LEU A 1 162 ? -8.065 12.820 4.074 1.00 65.81 162 LEU A C 1
ATOM 1268 O O . LEU A 1 162 ? -7.547 12.186 3.152 1.00 65.81 162 LEU A O 1
ATOM 1272 N N . VAL A 1 163 ? -7.690 12.656 5.344 1.00 67.69 163 VAL A N 1
ATOM 1273 C CA . VAL A 1 163 ? -6.775 11.584 5.744 1.00 67.69 163 VAL A CA 1
ATOM 1274 C C . VAL A 1 163 ? -7.593 10.304 5.867 1.00 67.69 163 VAL A C 1
ATOM 1276 O O . VAL A 1 163 ? -8.315 10.089 6.841 1.00 67.69 163 VAL A O 1
ATOM 1279 N N . ASN A 1 164 ? -7.511 9.475 4.836 1.00 75.62 164 ASN A N 1
ATOM 1280 C CA . ASN A 1 164 ? -8.303 8.262 4.719 1.00 75.62 164 ASN A CA 1
ATOM 1281 C C . ASN A 1 164 ? -7.667 7.111 5.503 1.00 75.62 164 ASN A C 1
ATOM 1283 O O . ASN A 1 164 ? -6.546 6.688 5.228 1.00 75.62 164 ASN A O 1
ATOM 1287 N N . ASN A 1 165 ? -8.391 6.621 6.510 1.00 86.44 165 ASN A N 1
ATOM 1288 C CA . ASN A 1 165 ? -7.976 5.512 7.373 1.00 86.44 165 ASN A CA 1
ATOM 1289 C C . ASN A 1 165 ? -8.245 4.126 6.766 1.00 86.44 165 ASN A C 1
ATOM 1291 O O . ASN A 1 165 ? -8.025 3.112 7.423 1.00 86.44 165 ASN A O 1
ATOM 1295 N N . ASP A 1 166 ? -8.718 4.089 5.523 1.00 89.44 166 ASP A N 1
ATOM 1296 C CA . ASP A 1 166 ? -9.034 2.897 4.745 1.00 89.44 166 ASP A CA 1
ATOM 1297 C C . ASP A 1 166 ? -8.072 2.665 3.568 1.00 89.44 166 ASP A C 1
ATOM 1299 O O . ASP A 1 166 ? -8.309 1.769 2.752 1.00 89.44 166 ASP A O 1
ATOM 1303 N N . VAL A 1 167 ? -6.974 3.429 3.517 1.00 92.25 167 VAL A N 1
ATOM 1304 C CA . VAL A 1 167 ? -5.857 3.257 2.582 1.00 92.25 167 VAL A CA 1
ATOM 1305 C C . VAL A 1 167 ? -4.680 2.591 3.289 1.00 92.25 167 VAL A C 1
ATOM 1307 O O . VAL A 1 167 ? -4.252 3.039 4.350 1.00 92.25 167 VAL A O 1
ATOM 1310 N N . PHE A 1 168 ? -4.115 1.559 2.667 1.00 95.88 168 PHE A N 1
ATOM 1311 C CA . PHE A 1 168 ? -2.987 0.779 3.180 1.00 95.88 168 PHE A CA 1
ATOM 1312 C C . PHE A 1 168 ? -1.932 0.614 2.091 1.00 95.88 168 PHE A C 1
ATOM 1314 O O . PHE A 1 168 ? -2.275 0.429 0.927 1.00 95.88 168 PHE A O 1
ATOM 1321 N N . ALA A 1 169 ? -0.652 0.681 2.450 1.00 97.00 169 ALA A N 1
ATOM 1322 C CA . ALA A 1 169 ? 0.444 0.546 1.495 1.00 97.00 169 ALA A CA 1
ATOM 1323 C C . ALA A 1 169 ? 1.322 -0.677 1.776 1.00 97.00 169 ALA A C 1
ATOM 1325 O O . ALA A 1 169 ? 1.549 -1.054 2.934 1.00 97.00 169 ALA A O 1
ATOM 1326 N N . PHE A 1 170 ? 1.890 -1.240 0.714 1.00 98.25 170 PHE A N 1
ATOM 1327 C CA . PHE A 1 170 ? 2.861 -2.330 0.762 1.00 98.25 170 PHE A CA 1
ATOM 1328 C C . PHE A 1 170 ? 4.056 -1.989 -0.125 1.00 98.25 170 PHE A C 1
ATOM 1330 O O . PHE A 1 170 ? 3.882 -1.489 -1.228 1.00 98.25 170 PHE A O 1
ATOM 1337 N N . ILE A 1 171 ? 5.256 -2.266 0.367 1.00 97.81 171 ILE A N 1
ATOM 1338 C CA . ILE A 1 171 ? 6.512 -2.184 -0.373 1.00 97.81 171 ILE A CA 1
ATOM 1339 C C . ILE A 1 171 ? 6.610 -3.412 -1.275 1.00 97.81 171 ILE A C 1
ATOM 1341 O O . ILE A 1 171 ? 6.368 -4.533 -0.823 1.00 97.81 171 ILE A O 1
ATOM 1345 N N . ILE A 1 172 ? 6.999 -3.208 -2.524 1.00 97.31 172 ILE A N 1
ATOM 1346 C CA . ILE A 1 172 ? 7.431 -4.264 -3.433 1.00 97.31 172 ILE A CA 1
ATOM 1347 C C . ILE A 1 172 ? 8.940 -4.424 -3.235 1.00 97.31 172 ILE A C 1
ATOM 1349 O O . ILE A 1 172 ? 9.697 -3.460 -3.341 1.00 97.31 172 ILE A O 1
ATOM 1353 N N . GLN A 1 173 ? 9.364 -5.635 -2.899 1.00 96.25 173 GLN A N 1
ATOM 1354 C CA . GLN A 1 173 ? 10.764 -6.036 -2.764 1.00 96.25 173 GLN A CA 1
ATOM 1355 C C . GLN A 1 173 ? 11.056 -7.149 -3.782 1.00 96.25 173 GLN A C 1
ATOM 1357 O O . GLN A 1 173 ? 10.110 -7.752 -4.303 1.00 96.25 173 GLN A O 1
ATOM 1362 N N . PRO A 1 174 ? 12.327 -7.492 -4.056 1.00 94.75 174 PRO A N 1
ATOM 1363 C CA . PRO A 1 174 ? 12.649 -8.380 -5.172 1.00 94.75 174 PRO A CA 1
ATOM 1364 C C . PRO A 1 174 ? 11.950 -9.741 -5.104 1.00 94.75 174 PRO A C 1
ATOM 1366 O O . PRO A 1 174 ? 11.542 -10.275 -6.126 1.00 94.75 174 PRO A O 1
ATOM 1369 N N . HIS A 1 175 ? 11.750 -10.267 -3.889 1.00 92.62 175 HIS A N 1
ATOM 1370 C CA . HIS A 1 175 ? 11.226 -11.622 -3.666 1.00 92.62 175 HIS A CA 1
ATOM 1371 C C . HIS A 1 175 ? 9.904 -11.667 -2.893 1.00 92.62 175 HIS A C 1
ATOM 1373 O O . HIS A 1 175 ? 9.366 -12.745 -2.643 1.00 92.62 175 HIS A O 1
ATOM 1379 N N . ARG A 1 176 ? 9.387 -10.516 -2.448 1.00 94.50 176 ARG A N 1
ATOM 1380 C CA . ARG A 1 176 ? 8.162 -10.439 -1.640 1.00 94.50 176 ARG A CA 1
ATOM 1381 C C . ARG A 1 176 ? 7.521 -9.060 -1.690 1.00 94.50 176 ARG A C 1
ATOM 1383 O O . ARG A 1 176 ? 8.170 -8.072 -2.007 1.00 94.50 176 ARG A O 1
ATOM 1390 N N . ILE A 1 177 ? 6.275 -8.990 -1.242 1.00 96.25 177 ILE A N 1
ATOM 1391 C CA . ILE A 1 177 ? 5.690 -7.738 -0.763 1.00 96.25 177 ILE A CA 1
ATOM 1392 C C . ILE A 1 177 ? 5.883 -7.618 0.751 1.00 96.25 177 ILE A C 1
ATOM 1394 O O . ILE A 1 177 ? 5.886 -8.620 1.467 1.00 96.25 177 ILE A O 1
ATOM 1398 N N . TYR A 1 178 ? 6.025 -6.397 1.253 1.00 97.00 178 TYR A N 1
ATOM 1399 C CA . TYR A 1 178 ? 6.273 -6.130 2.666 1.00 97.00 178 TYR A CA 1
ATOM 1400 C C . TYR A 1 178 ? 5.398 -4.970 3.164 1.00 97.00 178 TYR A C 1
ATOM 1402 O O . TYR A 1 178 ? 5.392 -3.907 2.548 1.00 97.00 178 TYR A O 1
ATOM 1410 N N . PRO A 1 179 ? 4.622 -5.119 4.250 1.00 97.56 179 PRO A N 1
ATOM 1411 C CA . PRO A 1 179 ? 3.727 -4.057 4.700 1.00 97.56 179 PRO A CA 1
ATOM 1412 C C . PRO A 1 179 ? 4.508 -2.853 5.246 1.00 97.56 179 PRO A C 1
ATOM 1414 O O . PRO A 1 179 ? 5.485 -3.009 5.976 1.00 97.56 179 PRO A O 1
ATOM 1417 N N . PHE A 1 180 ? 4.052 -1.632 4.955 1.00 96.69 180 PHE A N 1
ATOM 1418 C CA . PHE A 1 180 ? 4.599 -0.442 5.615 1.00 96.69 180 PHE A CA 1
ATOM 1419 C C . PHE A 1 180 ? 4.223 -0.394 7.100 1.00 96.69 180 PHE A C 1
ATOM 1421 O O . PHE A 1 180 ? 3.146 -0.841 7.484 1.00 96.69 180 PHE A O 1
ATOM 1428 N N . GLY A 1 181 ? 5.064 0.225 7.931 1.00 94.88 181 GLY A N 1
ATOM 1429 C CA . GLY A 1 181 ? 4.739 0.494 9.333 1.00 94.88 181 GLY A CA 1
ATOM 1430 C C . GLY A 1 181 ? 4.993 -0.656 10.294 1.00 94.88 181 GLY A C 1
ATOM 1431 O O . GLY A 1 181 ? 4.377 -0.698 11.351 1.00 94.88 181 GLY A O 1
ATOM 1432 N N . THR A 1 182 ? 5.871 -1.599 9.947 1.00 95.00 182 THR A N 1
ATOM 1433 C CA . THR A 1 182 ? 6.252 -2.697 10.855 1.00 95.00 182 THR A CA 1
ATOM 1434 C C . THR A 1 182 ? 7.249 -2.270 11.930 1.00 95.00 182 THR A C 1
ATOM 1436 O O . THR A 1 182 ? 7.450 -2.997 12.896 1.00 95.00 182 THR A O 1
ATOM 1439 N N . SER A 1 183 ? 7.931 -1.130 11.770 1.00 94.88 183 SER A N 1
ATOM 1440 C CA . SER A 1 183 ? 8.806 -0.598 12.817 1.00 94.88 183 SER A CA 1
ATOM 1441 C C . SER A 1 183 ? 8.012 0.297 13.764 1.00 94.88 183 SER A C 1
ATOM 1443 O O . SER A 1 183 ? 7.175 1.090 13.333 1.00 94.88 183 SER A O 1
ATOM 1445 N N . ASN A 1 184 ? 8.305 0.215 15.065 1.00 94.12 184 ASN A N 1
ATOM 1446 C CA . ASN A 1 184 ? 7.599 1.010 16.072 1.00 94.12 184 ASN A CA 1
ATOM 1447 C C . ASN A 1 184 ? 7.769 2.522 15.846 1.00 94.12 184 ASN A C 1
ATOM 1449 O O . ASN A 1 184 ? 6.837 3.292 16.050 1.00 94.12 184 ASN A O 1
ATOM 1453 N N . ALA A 1 185 ? 8.948 2.945 15.379 1.00 95.00 185 ALA A N 1
ATOM 1454 C CA . ALA A 1 185 ? 9.217 4.340 15.047 1.00 95.00 185 ALA A CA 1
ATOM 1455 C C . ALA A 1 185 ? 8.328 4.833 13.894 1.00 95.00 185 ALA A C 1
ATOM 1457 O O . ALA A 1 185 ? 7.685 5.872 14.021 1.00 95.00 185 ALA A O 1
ATOM 1458 N N . GLN A 1 186 ? 8.233 4.072 12.795 1.00 93.94 186 GLN A N 1
ATOM 1459 C CA . GLN A 1 186 ? 7.371 4.439 11.669 1.00 93.94 186 GLN A CA 1
ATOM 1460 C C . GLN A 1 186 ? 5.893 4.386 12.063 1.00 93.94 186 GLN A C 1
ATOM 1462 O O . GLN A 1 186 ? 5.146 5.308 11.745 1.00 93.94 186 GLN A O 1
ATOM 1467 N N . PHE A 1 187 ? 5.480 3.353 12.802 1.00 95.75 187 PHE A N 1
ATOM 1468 C CA . PHE A 1 187 ? 4.122 3.245 13.328 1.00 95.75 187 PHE A CA 1
ATOM 1469 C C . PHE A 1 187 ? 3.744 4.475 14.165 1.00 95.75 187 PHE A C 1
ATOM 1471 O O . PHE A 1 187 ? 2.729 5.109 13.884 1.00 95.75 187 PHE A O 1
ATOM 1478 N N . LYS A 1 188 ? 4.568 4.867 15.145 1.00 95.69 188 LYS A N 1
ATOM 1479 C CA . LYS A 1 188 ? 4.274 6.016 16.014 1.00 95.69 188 LYS A CA 1
ATOM 1480 C C . LYS A 1 188 ? 4.274 7.342 15.251 1.00 95.69 188 LYS A C 1
ATOM 1482 O O . LYS A 1 188 ? 3.359 8.145 15.424 1.00 95.69 188 LYS A O 1
ATOM 1487 N N . ASN A 1 189 ? 5.268 7.558 14.389 1.00 95.25 189 ASN A N 1
ATOM 1488 C CA . ASN A 1 189 ? 5.447 8.832 13.692 1.00 95.25 189 ASN A CA 1
ATOM 1489 C C . ASN A 1 189 ? 4.406 9.072 12.595 1.00 95.25 189 ASN A C 1
ATOM 1491 O O . ASN A 1 189 ? 4.010 10.221 12.398 1.00 95.25 189 ASN A O 1
ATOM 1495 N N . GLU A 1 190 ? 3.941 8.018 11.922 1.00 94.81 190 GLU A N 1
ATOM 1496 C CA . GLU A 1 190 ? 3.067 8.117 10.747 1.00 94.81 190 GLU A CA 1
ATOM 1497 C C . GLU A 1 190 ? 1.639 7.635 11.030 1.00 94.81 190 GLU A C 1
ATOM 1499 O O . GLU A 1 190 ? 0.679 8.383 10.844 1.00 94.81 190 GLU A O 1
ATOM 1504 N N . CYS A 1 191 ? 1.495 6.390 11.492 1.00 95.00 191 CYS A N 1
ATOM 1505 C CA . CYS A 1 191 ? 0.198 5.740 11.668 1.00 95.00 191 CYS A CA 1
ATOM 1506 C C . CYS A 1 191 ? -0.540 6.256 12.915 1.00 95.00 191 CYS A C 1
ATOM 1508 O O . CYS A 1 191 ? -1.629 6.819 12.811 1.00 95.00 191 CYS A O 1
ATOM 1510 N N . LEU A 1 192 ? 0.062 6.111 14.099 1.00 95.38 192 LEU A N 1
ATOM 1511 C CA . LEU A 1 192 ? -0.558 6.460 15.384 1.00 95.38 192 LEU A CA 1
ATOM 1512 C C . LEU A 1 192 ? -0.802 7.968 15.523 1.00 95.38 192 LEU A C 1
ATOM 1514 O O . LEU A 1 192 ? -1.817 8.405 16.077 1.00 95.38 192 LEU A O 1
ATOM 1518 N N . SER A 1 193 ? 0.114 8.774 14.982 1.00 93.62 193 SER A N 1
ATOM 1519 C CA . SER A 1 193 ? -0.024 10.230 14.915 1.00 93.62 193 SER A CA 1
ATOM 1520 C C . SER A 1 193 ? -1.188 10.675 14.021 1.00 93.62 193 SER A C 1
ATOM 1522 O O . SER A 1 193 ? -1.676 11.791 14.179 1.00 93.62 193 SER A O 1
ATOM 1524 N N . GLY A 1 194 ? -1.658 9.811 13.113 1.00 90.12 194 GLY A N 1
ATOM 1525 C CA . GLY A 1 194 ? -2.667 10.136 12.107 1.00 90.12 194 GLY A CA 1
ATOM 1526 C C . GLY A 1 194 ? -2.129 10.966 10.941 1.00 90.12 194 GLY A C 1
ATOM 1527 O O . GLY A 1 194 ? -2.922 11.470 10.152 1.00 90.12 194 GLY A O 1
ATOM 1528 N N . LYS A 1 195 ? -0.803 11.120 10.807 1.00 91.56 195 LYS A N 1
ATOM 1529 C CA . LYS A 1 195 ? -0.196 11.817 9.661 1.00 91.56 195 LYS A CA 1
ATOM 1530 C C . LYS A 1 195 ? -0.395 11.044 8.361 1.00 91.56 195 LYS A C 1
ATOM 1532 O O . LYS A 1 195 ? -0.647 11.650 7.323 1.00 91.56 195 LYS A O 1
ATOM 1537 N N . ASN A 1 196 ? -0.273 9.717 8.410 1.00 91.31 196 ASN A N 1
ATOM 1538 C CA . ASN A 1 196 ? -0.358 8.873 7.227 1.00 91.31 196 ASN A CA 1
ATOM 1539 C C . ASN A 1 196 ? -0.811 7.443 7.562 1.00 91.31 196 ASN A C 1
ATOM 1541 O O . ASN A 1 196 ? -0.001 6.565 7.872 1.00 91.31 196 ASN A O 1
ATOM 1545 N N . TYR A 1 197 ? -2.114 7.179 7.426 1.00 92.75 197 TYR A N 1
ATOM 1546 C CA . TYR A 1 197 ? -2.682 5.856 7.705 1.00 92.75 197 TYR A CA 1
ATOM 1547 C C . TYR A 1 197 ? -2.241 4.760 6.724 1.00 92.75 197 TYR A C 1
ATOM 1549 O O . TYR A 1 197 ? -2.278 3.585 7.085 1.00 92.75 197 TYR A O 1
ATOM 1557 N N . SER A 1 198 ? -1.705 5.102 5.544 1.00 93.44 198 SER A N 1
ATOM 1558 C CA . SER A 1 198 ? -1.124 4.090 4.643 1.00 93.44 198 SER A CA 1
ATOM 1559 C C . SER A 1 198 ? 0.070 3.356 5.265 1.00 93.44 198 SER A C 1
ATOM 1561 O O . SER A 1 198 ? 0.409 2.245 4.857 1.00 93.44 198 SER A O 1
ATOM 1563 N N . ARG A 1 199 ? 0.678 3.945 6.304 1.00 95.56 199 ARG A N 1
ATOM 1564 C CA . ARG A 1 199 ? 1.742 3.345 7.114 1.00 95.56 199 ARG A CA 1
ATOM 1565 C C . ARG A 1 199 ? 1.207 2.513 8.287 1.00 95.56 199 ARG A C 1
ATOM 1567 O O . ARG A 1 199 ? 1.979 2.160 9.165 1.00 95.56 199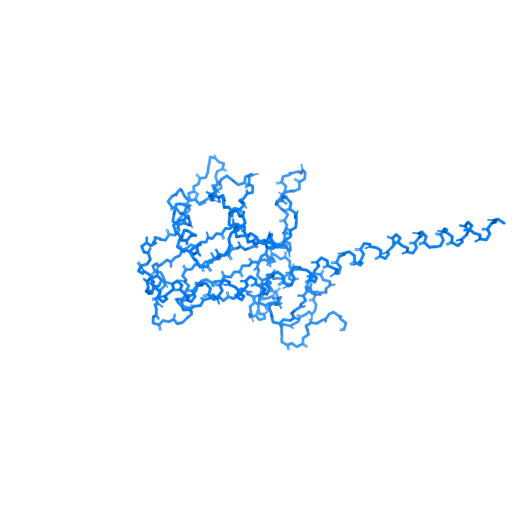 ARG A O 1
ATOM 1574 N N . CYS A 1 200 ? -0.085 2.187 8.323 1.00 96.75 200 CYS A N 1
ATOM 1575 C CA . CYS A 1 200 ? -0.679 1.296 9.325 1.00 96.75 200 CYS A CA 1
ATOM 1576 C C . CYS A 1 200 ? -0.751 -0.174 8.884 1.00 96.75 200 CYS A C 1
ATOM 1578 O O . CYS A 1 200 ? -1.184 -1.017 9.668 1.00 96.75 200 CYS A O 1
ATOM 1580 N N . SER A 1 201 ? -0.341 -0.513 7.656 1.00 97.50 201 SER A N 1
ATOM 1581 C CA . SER A 1 201 ? -0.458 -1.875 7.113 1.00 97.50 201 SER A CA 1
ATOM 1582 C C . SER A 1 201 ? 0.172 -2.927 8.025 1.00 97.50 201 SER A C 1
ATOM 1584 O O . SER A 1 201 ? -0.451 -3.943 8.318 1.00 97.50 201 SER A O 1
ATOM 1586 N N . GLY A 1 202 ? 1.383 -2.666 8.523 1.00 97.12 202 GLY A N 1
ATOM 1587 C CA . GLY A 1 202 ? 2.122 -3.558 9.413 1.00 97.12 202 GLY A CA 1
ATOM 1588 C C . GLY A 1 202 ? 1.352 -3.830 10.699 1.00 97.12 202 GLY A C 1
ATOM 1589 O O . GLY A 1 202 ? 1.159 -4.989 11.057 1.00 97.12 202 GLY A O 1
ATOM 1590 N N . TRP A 1 203 ? 0.809 -2.781 11.323 1.00 97.56 203 TRP A N 1
ATOM 1591 C CA . TRP A 1 203 ? -0.056 -2.915 12.495 1.00 97.56 203 TRP A CA 1
ATOM 1592 C C . TRP A 1 203 ? -1.268 -3.803 12.209 1.00 97.56 203 TRP A C 1
ATOM 1594 O O . TRP A 1 203 ? -1.529 -4.751 12.945 1.00 97.56 203 TRP A O 1
ATOM 1604 N N . VAL A 1 204 ? -2.006 -3.525 11.132 1.00 97.38 204 VAL A N 1
ATOM 1605 C CA . VAL A 1 204 ? -3.229 -4.270 10.800 1.00 97.38 204 VAL A CA 1
ATOM 1606 C C . VAL A 1 204 ? -2.934 -5.750 10.548 1.00 97.38 204 VAL A C 1
ATOM 1608 O O . VAL A 1 204 ? -3.663 -6.620 11.035 1.00 97.38 204 VAL A O 1
ATOM 1611 N N . ILE A 1 205 ? -1.849 -6.054 9.831 1.00 96.88 205 ILE A N 1
ATOM 1612 C CA . ILE A 1 205 ? -1.423 -7.430 9.558 1.00 96.88 205 ILE A CA 1
ATOM 1613 C C . ILE A 1 205 ? -1.004 -8.146 10.850 1.00 96.88 205 ILE A C 1
ATOM 1615 O O . ILE A 1 205 ? -1.490 -9.250 11.105 1.00 96.88 205 ILE A O 1
ATOM 1619 N N . MET A 1 206 ? -0.164 -7.517 11.676 1.00 95.25 206 MET A N 1
ATOM 1620 C CA . MET A 1 206 ? 0.412 -8.124 12.883 1.00 95.25 206 MET A CA 1
ATOM 1621 C C . MET A 1 206 ? -0.604 -8.251 14.024 1.00 95.25 206 MET A C 1
ATOM 1623 O O . MET A 1 206 ? -0.750 -9.320 14.609 1.00 95.25 206 MET A O 1
ATOM 1627 N N . ASN A 1 207 ? -1.353 -7.184 14.301 1.00 95.94 207 ASN A N 1
ATOM 1628 C CA . ASN A 1 207 ? -2.187 -7.063 15.500 1.00 95.94 207 ASN A CA 1
ATOM 1629 C C . ASN A 1 207 ? -3.670 -7.343 15.235 1.00 95.94 207 ASN A C 1
ATOM 1631 O O . ASN A 1 207 ? -4.427 -7.617 16.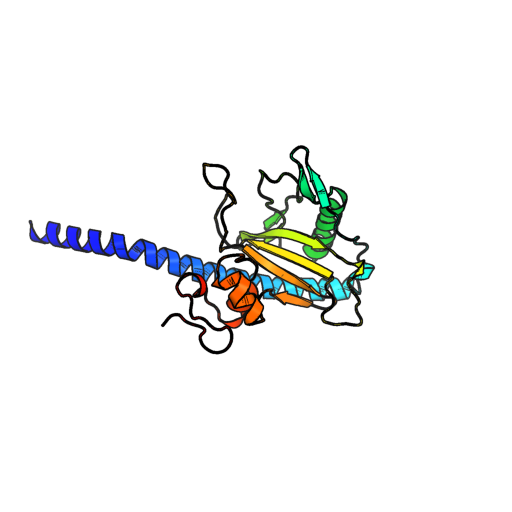166 1.00 95.94 207 ASN A O 1
ATOM 1635 N N . GLY A 1 208 ? -4.104 -7.319 13.969 1.00 95.94 208 GLY A N 1
ATOM 1636 C CA . GLY A 1 208 ? -5.467 -7.697 13.592 1.00 95.94 208 GLY A CA 1
ATOM 1637 C C . GLY A 1 208 ? -6.555 -6.766 14.122 1.00 95.94 208 GLY A C 1
ATOM 1638 O O . GLY A 1 208 ? -7.677 -7.219 14.337 1.00 95.94 208 GLY A O 1
ATOM 1639 N N . ASN A 1 209 ? -6.234 -5.493 14.340 1.00 95.38 209 ASN A N 1
ATOM 1640 C CA . ASN A 1 209 ? -7.175 -4.465 14.769 1.00 95.38 209 ASN A CA 1
ATOM 1641 C C . ASN A 1 209 ? -6.793 -3.098 14.176 1.00 95.38 209 ASN A C 1
ATOM 1643 O O . ASN A 1 209 ? -5.750 -2.967 13.529 1.00 95.38 209 ASN A O 1
ATOM 1647 N N . MET A 1 210 ? -7.638 -2.093 14.410 1.00 95.44 210 MET A N 1
ATOM 1648 C CA . MET A 1 210 ? -7.404 -0.695 14.030 1.00 95.44 210 MET A CA 1
ATOM 1649 C C . MET A 1 210 ? -7.419 0.228 15.259 1.00 95.44 210 MET A C 1
ATOM 1651 O O . MET A 1 210 ? -7.789 1.393 15.165 1.00 95.44 210 MET A O 1
ATOM 1655 N N . ASP A 1 211 ? -6.964 -0.272 16.416 1.00 95.50 211 ASP A N 1
ATOM 1656 C CA . ASP A 1 211 ? -6.995 0.435 17.707 1.00 95.50 211 ASP A CA 1
ATOM 1657 C C . ASP A 1 211 ? -6.237 1.775 17.693 1.00 95.50 211 ASP A C 1
ATOM 1659 O O . ASP A 1 211 ? -6.543 2.673 18.475 1.00 95.50 211 ASP A O 1
ATOM 1663 N N . TYR A 1 212 ? -5.306 1.969 16.753 1.00 94.44 212 TYR A N 1
ATOM 1664 C CA . TYR A 1 212 ? -4.627 3.253 16.515 1.00 94.44 212 TYR A CA 1
ATOM 1665 C C . TYR A 1 212 ? -5.569 4.401 16.118 1.00 94.44 212 TYR A C 1
ATOM 1667 O O . TYR A 1 212 ? -5.164 5.568 16.135 1.00 94.44 212 TYR A O 1
ATOM 1675 N N . LEU A 1 213 ? -6.819 4.093 15.764 1.00 93.38 213 LEU A N 1
ATOM 1676 C CA . LEU A 1 213 ? -7.879 5.078 15.561 1.00 93.38 213 LEU A CA 1
ATOM 1677 C C . LEU A 1 213 ? -8.498 5.574 16.872 1.00 93.38 213 LEU A C 1
ATOM 1679 O O . LEU A 1 213 ? -9.085 6.654 16.883 1.00 93.38 213 LEU A O 1
ATOM 1683 N N . HIS A 1 214 ? -8.331 4.830 17.966 1.00 92.69 214 HIS A N 1
ATOM 1684 C CA . HIS A 1 214 ? -9.076 5.025 19.213 1.00 92.69 214 HIS A CA 1
ATOM 1685 C C . HIS A 1 214 ? -8.198 5.445 20.393 1.00 92.69 214 HIS A C 1
ATOM 1687 O O . HIS A 1 214 ? -8.682 6.111 21.306 1.00 92.69 214 HIS A O 1
ATOM 1693 N N . CYS A 1 215 ? -6.908 5.102 20.389 1.00 92.25 215 CYS A N 1
ATOM 1694 C CA . CYS A 1 215 ? -5.969 5.493 21.443 1.00 92.25 215 CYS A CA 1
ATOM 1695 C C . CYS A 1 215 ? -4.583 5.863 20.895 1.00 92.25 215 CYS A C 1
ATOM 1697 O O . CYS A 1 215 ? -4.247 5.592 19.743 1.00 92.25 215 CYS A O 1
ATOM 1699 N N . LYS A 1 216 ? -3.792 6.560 21.722 1.00 93.38 216 LYS A N 1
ATOM 1700 C CA . LYS A 1 216 ? -2.537 7.229 21.321 1.00 93.38 216 LYS A CA 1
ATOM 1701 C C . LYS A 1 216 ? -1.289 6.723 22.041 1.00 93.38 216 LYS A C 1
ATOM 1703 O O . LYS A 1 216 ? -0.192 7.169 21.732 1.00 93.38 216 LYS A O 1
ATOM 1708 N N . ASP A 1 217 ? -1.441 5.791 22.970 1.00 94.56 217 ASP A N 1
ATOM 1709 C CA . ASP A 1 217 ? -0.371 5.228 23.796 1.00 94.56 217 ASP A CA 1
ATOM 1710 C C . ASP A 1 217 ? 0.017 3.801 23.376 1.00 94.56 217 ASP A C 1
ATOM 1712 O O . ASP A 1 217 ? 0.622 3.051 24.140 1.00 94.56 217 ASP A O 1
ATOM 1716 N N . LEU A 1 218 ? -0.330 3.431 22.144 1.00 96.19 218 LEU A N 1
ATOM 1717 C CA . LEU A 1 218 ? -0.043 2.130 21.562 1.00 96.19 218 LEU A CA 1
ATOM 1718 C C . LEU A 1 218 ? 1.439 1.952 21.219 1.00 96.19 218 LEU A C 1
ATOM 1720 O O . LEU A 1 218 ? 2.157 2.888 20.854 1.00 96.19 218 LEU A O 1
ATOM 1724 N N . ASP A 1 219 ? 1.868 0.699 21.258 1.00 94.06 219 ASP A N 1
ATOM 1725 C CA . ASP A 1 219 ? 3.201 0.264 20.876 1.00 94.06 219 ASP A CA 1
ATOM 1726 C C . ASP A 1 219 ? 3.089 -1.030 20.080 1.00 94.06 219 ASP A C 1
ATOM 1728 O O . ASP A 1 219 ? 2.388 -1.954 20.497 1.00 94.06 219 ASP A O 1
ATOM 1732 N N . ILE A 1 220 ? 3.774 -1.095 18.936 1.00 90.06 220 ILE A N 1
ATOM 1733 C CA . ILE A 1 220 ? 3.582 -2.194 17.985 1.00 90.06 220 ILE A CA 1
ATOM 1734 C C . ILE A 1 220 ? 3.910 -3.568 18.583 1.00 90.06 220 ILE A C 1
ATOM 1736 O O . ILE A 1 220 ? 3.336 -4.557 18.137 1.00 90.06 220 ILE A O 1
ATOM 1740 N N . ASN A 1 221 ? 4.774 -3.622 19.605 1.00 88.06 221 ASN A N 1
ATOM 1741 C CA . ASN A 1 221 ? 5.222 -4.867 20.226 1.00 88.06 221 ASN A CA 1
ATOM 1742 C C . ASN A 1 221 ? 4.675 -5.087 21.644 1.00 88.06 221 ASN A C 1
ATOM 1744 O O . ASN A 1 221 ? 4.632 -6.231 22.089 1.00 88.06 221 ASN A O 1
ATOM 1748 N N . THR A 1 222 ? 4.304 -4.029 22.377 1.00 92.19 222 THR A N 1
ATOM 1749 C CA . THR A 1 222 ? 3.994 -4.150 23.819 1.00 92.19 222 THR A CA 1
ATOM 1750 C C . THR A 1 222 ? 2.571 -3.759 24.205 1.00 92.19 222 THR A C 1
ATOM 1752 O O . THR A 1 222 ? 2.014 -4.369 25.115 1.00 92.19 222 THR A O 1
ATOM 1755 N N . LYS A 1 223 ? 1.945 -2.796 23.518 1.00 94.88 223 LYS A N 1
ATOM 1756 C CA . LYS A 1 223 ? 0.571 -2.356 23.796 1.00 94.88 223 LYS A CA 1
ATOM 1757 C C . LYS A 1 223 ? -0.217 -2.287 22.495 1.00 94.88 223 LYS A C 1
ATOM 1759 O O . LYS A 1 223 ? -0.248 -1.255 21.831 1.00 94.88 223 LYS A O 1
ATOM 1764 N N . THR A 1 224 ? -0.844 -3.409 22.145 1.00 94.44 224 THR A N 1
ATOM 1765 C CA . THR A 1 224 ? -1.520 -3.616 20.852 1.00 94.44 224 THR A CA 1
ATOM 1766 C C . THR A 1 224 ? -3.034 -3.410 20.892 1.00 94.44 224 THR A C 1
ATOM 1768 O O . THR A 1 224 ? -3.702 -3.605 19.875 1.00 94.44 224 THR A O 1
ATOM 1771 N N . LYS A 1 225 ? -3.576 -3.024 22.054 1.00 94.12 225 LYS A N 1
ATOM 1772 C CA . LYS A 1 225 ? -4.997 -2.737 22.272 1.00 94.12 225 LYS A CA 1
ATOM 1773 C C . LYS A 1 225 ? -5.194 -1.521 23.174 1.00 94.12 225 LYS A C 1
ATOM 1775 O O . LYS A 1 225 ? -4.358 -1.250 24.038 1.00 94.12 225 LYS A O 1
ATOM 1780 N N . CYS A 1 226 ? -6.310 -0.817 22.999 1.00 91.00 226 CYS A N 1
ATOM 1781 C CA . CYS A 1 226 ? -6.662 0.331 23.844 1.00 91.00 226 CYS A CA 1
ATOM 1782 C C . CYS A 1 226 ? -7.135 -0.053 25.255 1.00 91.00 226 CYS A C 1
ATOM 1784 O O . CYS A 1 226 ? -7.060 0.777 26.160 1.00 91.00 226 CYS A O 1
ATOM 1786 N N . LYS A 1 227 ? -7.633 -1.282 25.436 1.00 82.00 227 LYS A N 1
ATOM 1787 C CA . LYS A 1 227 ? -8.112 -1.832 26.710 1.00 82.00 227 LYS A CA 1
ATOM 1788 C C . LYS A 1 227 ? -7.302 -3.055 27.107 1.00 82.00 227 LYS A C 1
ATOM 1790 O O . LYS A 1 227 ? -7.019 -3.873 26.200 1.00 82.00 227 LYS A O 1
#

pLDDT: mean 89.28, std 9.24, range [55.78, 98.25]

Radius of gyration: 20.51 Å; chains: 1; bounding box: 71×42×49 Å

Foldseek 3Di:
DVVVVVVVVVCVVVCVVVVVVVVVQVQQLQLLVVLQVCQVQLFQLVQVLCVVQPWPLSLPAAFWDWDADPVRDTWTDPSQQVSVVSVVVSSCVRADFPDADGADRPPQAWAQGTAHPLRKGFGDKGAHSVQQDLVDQPGFGIKIKIFRDDDHDLADPVRDGDLDLRIAMWTDHRNGIHGAQLDQVLCLVPCLVSNHNNNCSNLSNQLVGNQSVPDRPAGSPPRSHPD

Sequence (227 aa):
MAEVLITLGIIGIVAAMTIPSLVQDYREKAQVTRVKKFYSVFSQAYTMALQDNGPFDTWGLSDSVQDIDESGNGIQSEESLANADKFMQIMSKYLQKAGYEKF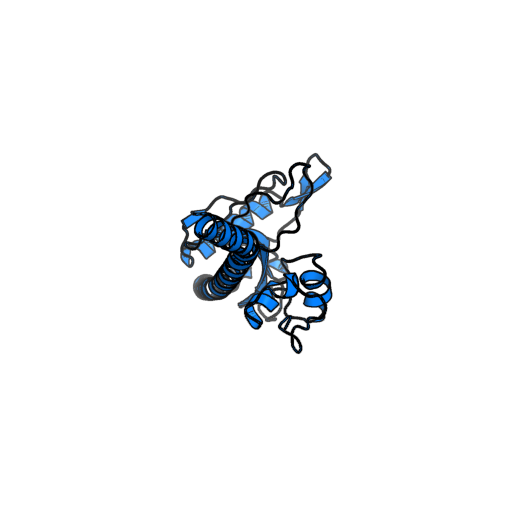HSNIQKENVGFVLPDGTNIRGMWLQPSTCDSSYVNSYCGDVYIHVGNKKSNYDENGKRLVNNDVFAFIIQPHRIYPFGTSNAQFKNECLSGKNYSRCSGWVIMNGNMDYLHCKDLDINTKTKCK

Secondary structure (DSSP, 8-state):
-HHHHHHHHHHHHHHHHHHHHHHHHHHHHHHHHHHHHHHHHHHHHHHHHHHHH-SGGGG------EEE-TTS-EEE-HHHHHHHHHHHHHHTTTS--SEE------TTS----EE-TTS-EEEEEEE-GGG--TTSTT---EEEEEE-S----SB-TTSPBP--TTEEEEEEETTEEEETT-SHHHIIIIIITTS-GGGGHHHHHHHSS-GGGT-S--BTTTB-S--